Protein AF-A0A838IIE7-F1 (afdb_monomer)

Mean predicted aligned error: 8.48 Å

Nearest PDB structures (foldseek):
  3og6-assembly1_B  TM=2.869E-01  e=3.833E-01  Homo sapiens
  8v2a-assembly1_B  TM=3.183E-01  e=8.881E-01  Homo sapiens
  6wdq-assembly1_C  TM=3.489E-01  e=1.386E+00  Homo sapiens
  5t5w-assembly1_B  TM=3.169E-01  e=1.386E+00  Homo sapiens
  8xci-assembly1_J  TM=1.957E-01  e=2.582E-01  Escherichia phage Lambda

Secondary structure (DSSP, 8-state):
------SPPPEEE--EEEE-BSS-SS-EEEEEES-EEEPPPPEEE----EESEEPPPPPPEEE-PPP---EEEEEEESSSSS--EEEPTT--SSEEEETTS-TT---EEEEEEEE-TTS--EEPBPEEEBPPPPPP--TT--GGG-S-EES-------SHHHHHHHSPPPSSSSPPPEEEEEEEEEEEEEEEEE-SSTTTEEEEE-SS-EEEEE-SSPPSTT----TT-EEEEEEEEEEEETTEEEEEEEEEEEEEESS--EE-EE-TTS---HHHHBT-EEEEEEEEPS--EE-STT-EEEEEEES-TTS-EEEEEEE--SS--TT-EEEEEEEBEESS-TT-SSSSSPPEEEE-TTS--------

Radius of gyration: 34.59 Å; Cα contacts (8 Å, |Δi|>4): 961; chains: 1; bounding box: 80×41×117 Å

pLDDT: mean 90.11, std 11.24, range [30.31, 98.81]

Foldseek 3Di:
DDDDPPFAFKEKDFAAKDWAAAPALQWIKIAGPDIDIDWTDKDWDWDWDDDPDIDDIDDIDIDTGDKADKWKWKWKAPALDPDRTDTDPPRTDRIDIGRVFDSQFGKMKMKMWIDIPRYDIDIHHIDIYTHNNWFDQPPVDLAQLAFAADADAFPFDQVVVVLVVQDDQDPDQKDPKDFRVVWDKGFFWFWRHAFPDWQQWTWTDHNPFIAIRREPDGDPPPDTDGGGWTKIWTQTIWIAHLQGIYRHDTHPIDTPDHRHHHYEAEAFLHDDDCVPAARGWYKYKFFWAQDWDDQDDQKTWTWGWGDRSVRIDTAIEMDNDPPDHHGDIDMATGGWAWRSHPSDPPDDDTGTYRYCNRGDGDPPPPD

Structure (mmCIF, N/CA/C/O backbone):
data_AF-A0A838IIE7-F1
#
_entry.id   AF-A0A838IIE7-F1
#
loop_
_atom_site.group_PDB
_atom_site.id
_atom_site.type_symbol
_atom_site.label_atom_id
_atom_site.label_alt_id
_atom_site.label_comp_id
_atom_site.label_asym_id
_atom_site.label_entity_id
_atom_site.label_seq_id
_atom_site.pdbx_PDB_ins_code
_atom_site.Cartn_x
_atom_site.Cartn_y
_atom_site.Cartn_z
_atom_site.occupancy
_atom_site.B_iso_or_equiv
_atom_site.auth_seq_id
_atom_site.auth_comp_id
_atom_site.auth_asym_id
_atom_site.auth_atom_id
_atom_site.pdbx_PDB_model_num
ATOM 1 N N . GLN A 1 1 ? 29.412 3.136 -64.188 1.00 74.75 1 GLN A N 1
ATOM 2 C CA . GLN A 1 1 ? 29.652 3.251 -62.733 1.00 74.75 1 GLN A CA 1
ATOM 3 C C . GLN A 1 1 ? 29.836 1.843 -62.184 1.00 74.75 1 GLN A C 1
ATOM 5 O O . GLN A 1 1 ? 29.015 0.996 -62.506 1.00 74.75 1 GLN A O 1
ATOM 10 N N . TYR A 1 2 ? 30.919 1.573 -61.451 1.00 82.81 2 TYR A N 1
ATOM 11 C CA . TYR A 1 2 ? 31.138 0.290 -60.769 1.00 82.81 2 TYR A CA 1
ATOM 12 C C . TYR A 1 2 ? 30.828 0.478 -59.282 1.00 82.81 2 TYR A C 1
ATOM 14 O O . TYR A 1 2 ? 31.293 1.453 -58.693 1.00 82.81 2 TYR A O 1
ATOM 22 N N . LEU A 1 3 ? 30.018 -0.409 -58.702 1.00 87.88 3 LEU A N 1
ATOM 23 C CA . LEU A 1 3 ? 29.688 -0.398 -57.279 1.00 87.88 3 LEU A CA 1
ATOM 24 C C . LEU A 1 3 ? 30.420 -1.552 -56.601 1.00 87.88 3 LEU A C 1
ATOM 26 O O . LEU A 1 3 ? 30.054 -2.711 -56.791 1.00 87.88 3 LEU A O 1
ATOM 30 N N . ASP A 1 4 ? 31.440 -1.229 -55.811 1.00 88.94 4 ASP A N 1
ATOM 31 C CA . ASP A 1 4 ? 32.167 -2.237 -55.051 1.00 88.94 4 ASP A CA 1
ATOM 32 C C . ASP A 1 4 ? 31.462 -2.542 -53.721 1.00 88.94 4 ASP A C 1
ATOM 34 O O . ASP A 1 4 ? 31.287 -1.672 -52.864 1.00 88.94 4 ASP A O 1
ATOM 38 N N . LEU A 1 5 ? 31.049 -3.798 -53.551 1.00 89.31 5 LEU A N 1
ATOM 39 C CA . LEU A 1 5 ? 30.423 -4.311 -52.334 1.00 89.31 5 LEU A CA 1
ATOM 40 C C . LEU A 1 5 ? 31.361 -5.210 -51.510 1.00 89.31 5 LEU A C 1
ATOM 42 O O . LEU A 1 5 ? 30.923 -5.841 -50.545 1.00 89.31 5 LEU A O 1
ATOM 46 N N . THR A 1 6 ? 32.636 -5.271 -51.876 1.00 91.88 6 THR A N 1
ATOM 47 C CA . THR A 1 6 ? 33.656 -6.048 -51.173 1.00 91.88 6 THR A CA 1
ATOM 48 C C . THR A 1 6 ? 34.373 -5.318 -50.027 1.00 91.88 6 THR A C 1
ATOM 50 O O . THR A 1 6 ? 34.919 -6.034 -49.184 1.00 91.88 6 THR A O 1
ATOM 53 N N . PRO A 1 7 ? 34.342 -3.967 -49.876 1.00 94.31 7 PRO A N 1
ATOM 54 C CA . PRO A 1 7 ? 34.955 -3.330 -48.715 1.00 94.31 7 PRO A CA 1
ATOM 55 C C . PRO A 1 7 ? 34.398 -3.860 -47.390 1.00 94.31 7 PRO A C 1
ATOM 57 O O . PRO A 1 7 ? 33.194 -4.167 -47.310 1.00 94.31 7 PRO A O 1
ATOM 60 N N . PRO A 1 8 ? 35.236 -3.915 -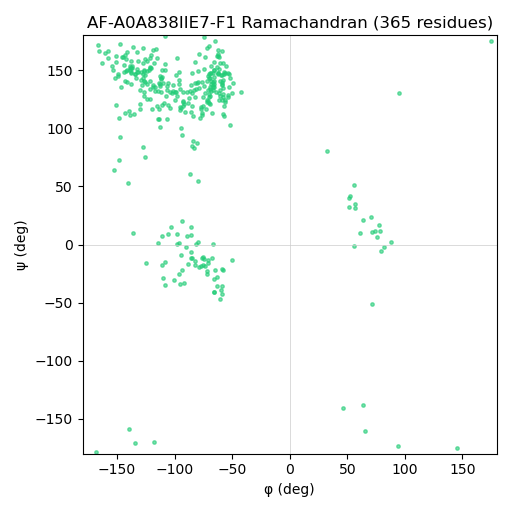46.337 1.00 95.81 8 PRO A N 1
ATOM 61 C CA . PRO A 1 8 ? 34.812 -4.363 -45.021 1.00 95.81 8 PRO A CA 1
ATOM 62 C C . PRO A 1 8 ? 33.570 -3.618 -44.527 1.00 95.81 8 PRO A C 1
ATOM 64 O O . PRO A 1 8 ? 33.389 -2.420 -44.765 1.00 95.81 8 PRO A O 1
ATOM 67 N N . ARG A 1 9 ? 32.696 -4.351 -43.837 1.00 96.06 9 ARG A N 1
ATOM 68 C CA . ARG A 1 9 ? 31.563 -3.774 -43.109 1.00 96.06 9 ARG A CA 1
ATOM 69 C C . ARG A 1 9 ? 32.054 -2.904 -41.951 1.00 96.06 9 ARG A C 1
ATOM 71 O O . ARG A 1 9 ? 33.170 -3.079 -41.466 1.00 96.06 9 ARG A O 1
ATOM 78 N N . GLY A 1 10 ? 31.208 -1.970 -41.524 1.00 97.25 10 GLY A N 1
ATOM 79 C CA . GLY A 1 10 ? 31.428 -1.246 -40.276 1.00 97.25 10 GLY A CA 1
ATOM 80 C C . GLY A 1 10 ? 31.218 -2.151 -39.063 1.00 97.25 10 GLY A C 1
ATOM 81 O O . GLY A 1 10 ? 30.704 -3.266 -39.181 1.00 97.25 10 GLY A O 1
ATOM 82 N N . SER A 1 11 ? 31.581 -1.652 -37.887 1.00 97.81 11 SER A N 1
ATOM 83 C CA . SER A 1 11 ? 31.428 -2.362 -36.616 1.00 97.81 11 SER A CA 1
ATOM 84 C C . SER A 1 11 ? 30.560 -1.572 -35.636 1.00 97.81 11 SER A C 1
ATOM 86 O O . SER A 1 11 ? 30.503 -0.343 -35.686 1.00 97.81 11 SER A O 1
ATOM 88 N N . ILE A 1 12 ? 29.875 -2.289 -34.741 1.00 98.50 12 ILE A N 1
ATOM 89 C CA . ILE A 1 12 ? 29.124 -1.718 -33.615 1.00 98.50 12 ILE A CA 1
ATOM 90 C C . ILE A 1 12 ? 29.753 -2.228 -32.317 1.00 98.50 12 ILE A C 1
ATOM 92 O O . ILE A 1 12 ? 29.961 -3.431 -32.160 1.00 98.50 12 ILE A O 1
ATOM 96 N N . SER A 1 13 ? 30.006 -1.323 -31.373 1.00 98.12 13 SER A N 1
ATOM 97 C CA . SER A 1 13 ? 30.224 -1.664 -29.968 1.00 98.12 13 SER A CA 1
ATOM 98 C C . SER A 1 13 ? 28.891 -1.575 -29.234 1.00 98.12 13 SER A C 1
ATOM 100 O O . SER A 1 13 ? 28.255 -0.520 -29.216 1.00 98.12 13 SER A O 1
ATOM 102 N N . ALA A 1 14 ? 28.443 -2.694 -28.667 1.00 94.75 14 ALA A N 1
ATOM 103 C CA . ALA A 1 14 ? 27.075 -2.845 -28.179 1.00 94.75 14 ALA A CA 1
ATOM 104 C C . ALA A 1 14 ? 26.773 -2.086 -26.874 1.00 94.75 14 ALA A C 1
ATOM 106 O O . ALA A 1 14 ? 25.605 -1.875 -26.554 1.00 94.75 14 ALA A O 1
ATOM 107 N N . GLY A 1 15 ? 27.803 -1.694 -26.121 1.00 97.06 15 GLY A N 1
ATOM 108 C CA . GLY A 1 15 ? 27.639 -1.082 -24.805 1.00 97.06 15 GLY A CA 1
ATOM 109 C C . GLY A 1 15 ? 27.026 -2.022 -23.756 1.00 97.06 15 GLY A C 1
ATOM 110 O O . GLY A 1 15 ? 27.014 -3.251 -23.908 1.00 97.06 15 GLY A O 1
ATOM 111 N N . SER A 1 16 ? 26.494 -1.424 -22.691 1.00 98.38 16 SER A N 1
ATOM 112 C CA . SER A 1 16 ? 25.886 -2.131 -21.559 1.00 98.38 16 SER A CA 1
ATOM 113 C C . SER A 1 16 ? 24.474 -1.616 -21.300 1.00 98.38 16 SER A C 1
ATOM 115 O O . SER A 1 16 ? 24.248 -0.404 -21.227 1.00 98.38 16 SER A O 1
ATOM 117 N N . ALA A 1 17 ? 23.526 -2.544 -21.164 1.00 98.62 17 ALA A N 1
ATOM 118 C CA . ALA A 1 17 ? 22.199 -2.229 -20.659 1.00 98.62 17 ALA A CA 1
ATOM 119 C C . ALA A 1 17 ? 22.272 -1.878 -19.170 1.00 98.62 17 ALA A C 1
ATOM 121 O O . ALA A 1 17 ? 23.077 -2.447 -18.437 1.00 98.62 17 ALA A O 1
ATOM 122 N N . VAL A 1 18 ? 21.401 -0.978 -18.729 1.00 98.56 18 VAL A N 1
ATOM 123 C CA . VAL A 1 18 ? 21.177 -0.647 -17.323 1.00 98.56 18 VAL A CA 1
ATOM 124 C C . VAL A 1 18 ? 19.681 -0.710 -17.060 1.00 98.56 18 VAL A C 1
ATOM 126 O O . VAL A 1 18 ? 18.898 -0.165 -17.839 1.00 98.56 18 VAL A O 1
ATOM 129 N N . ALA A 1 19 ? 19.292 -1.375 -15.975 1.00 98.50 19 ALA A N 1
ATOM 130 C CA . ALA A 1 19 ? 17.906 -1.493 -15.546 1.00 98.50 19 ALA A CA 1
ATOM 131 C C . ALA A 1 19 ? 17.747 -1.092 -14.070 1.00 98.50 19 ALA A C 1
ATOM 133 O O . ALA A 1 19 ? 18.557 -1.472 -13.215 1.00 98.50 19 ALA A O 1
ATOM 134 N N . THR A 1 20 ? 16.686 -0.340 -13.764 1.00 97.44 20 THR A N 1
ATOM 135 C CA . THR A 1 20 ? 16.349 0.073 -12.391 1.00 97.44 20 THR A CA 1
ATOM 136 C C . THR A 1 20 ? 15.962 -1.111 -11.507 1.00 97.44 20 THR A C 1
ATOM 138 O O . THR A 1 20 ? 15.410 -2.113 -11.976 1.00 97.44 20 THR A O 1
ATOM 141 N N . LYS A 1 21 ? 16.229 -0.995 -10.203 1.00 95.31 21 LYS A N 1
ATOM 142 C CA . LYS A 1 21 ? 16.119 -2.096 -9.235 1.00 95.31 21 LYS A CA 1
ATOM 143 C C . LYS A 1 21 ? 15.244 -1.673 -8.060 1.00 95.31 21 LYS A C 1
ATOM 145 O O . LYS A 1 21 ? 15.749 -1.238 -7.037 1.00 95.31 21 LYS A O 1
ATOM 150 N N . GLY A 1 22 ? 13.929 -1.800 -8.219 1.00 86.12 22 GLY A N 1
ATOM 151 C CA . GLY A 1 22 ? 12.988 -1.434 -7.162 1.00 86.12 22 GLY A CA 1
ATOM 152 C C . GLY A 1 22 ? 12.741 0.070 -7.024 1.00 86.12 22 GLY A C 1
ATOM 153 O O . GLY A 1 22 ? 12.198 0.485 -6.006 1.00 86.12 22 GLY A O 1
ATOM 154 N N . ASP A 1 23 ? 13.087 0.871 -8.036 1.00 85.50 23 ASP A N 1
ATOM 155 C CA . ASP A 1 23 ? 12.897 2.333 -8.016 1.00 85.50 23 ASP A CA 1
ATOM 156 C C . ASP A 1 23 ? 11.447 2.751 -8.311 1.00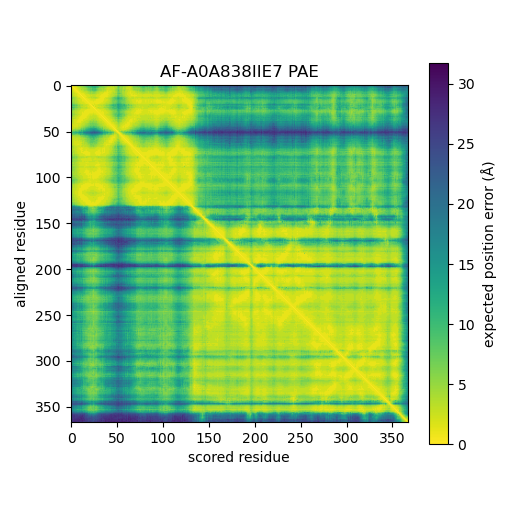 85.50 23 ASP A C 1
ATOM 158 O O . ASP A 1 23 ? 11.035 3.875 -8.032 1.00 85.50 23 ASP A O 1
ATOM 162 N N . SER A 1 24 ? 10.658 1.862 -8.919 1.00 84.62 24 SER A N 1
ATOM 163 C CA . SER A 1 24 ? 9.268 2.126 -9.275 1.00 84.62 24 SER A CA 1
ATOM 164 C C . SER A 1 24 ? 8.427 0.865 -9.173 1.00 84.62 24 SER A C 1
ATOM 166 O O . SER A 1 24 ? 8.785 -0.193 -9.694 1.00 84.62 24 SER A O 1
ATOM 168 N N . SER A 1 25 ? 7.248 0.993 -8.573 1.00 84.25 25 SER A N 1
ATOM 169 C CA . SER A 1 25 ? 6.234 -0.056 -8.588 1.00 84.25 25 SER A CA 1
ATOM 170 C C . SER A 1 25 ? 5.503 -0.147 -9.929 1.00 84.25 25 SER A C 1
ATOM 172 O O . SER A 1 25 ? 4.798 -1.126 -10.148 1.00 84.25 25 SER A O 1
ATOM 174 N N . ALA A 1 26 ? 5.657 0.818 -10.845 1.00 85.88 26 ALA A N 1
ATOM 175 C CA . ALA A 1 26 ? 4.934 0.874 -12.119 1.00 85.88 26 ALA A CA 1
ATOM 176 C C . ALA A 1 26 ? 5.714 0.262 -13.291 1.00 85.88 26 ALA A C 1
ATOM 178 O O . ALA A 1 26 ? 5.109 -0.335 -14.180 1.00 85.88 26 ALA A O 1
ATOM 179 N N . GLN A 1 27 ? 7.042 0.389 -13.298 1.00 93.81 27 GLN A N 1
ATOM 180 C CA . GLN A 1 27 ? 7.870 0.035 -14.452 1.00 93.81 27 GLN A CA 1
ATOM 181 C C . GLN A 1 27 ? 9.325 -0.246 -14.070 1.00 93.81 27 GLN A C 1
ATOM 183 O O . GLN A 1 27 ? 9.773 0.112 -12.984 1.00 93.81 27 GLN A O 1
ATOM 188 N N . VAL A 1 28 ? 10.074 -0.834 -15.001 1.00 97.62 28 VAL A N 1
ATOM 189 C CA . VAL A 1 28 ? 11.542 -0.843 -14.972 1.00 97.62 28 VAL A CA 1
ATOM 190 C C . VAL A 1 28 ? 12.048 0.136 -16.027 1.00 97.62 28 VAL A C 1
ATOM 192 O O . VAL A 1 28 ? 11.747 -0.036 -17.208 1.00 97.62 28 VAL A O 1
ATOM 195 N N . ALA A 1 29 ? 12.796 1.161 -15.620 1.00 98.19 29 ALA A N 1
ATOM 196 C CA . ALA A 1 29 ? 13.442 2.067 -16.563 1.00 98.19 29 ALA A CA 1
ATOM 197 C C . ALA A 1 29 ? 14.745 1.440 -17.075 1.00 98.19 29 ALA A C 1
ATOM 199 O O . ALA A 1 29 ? 15.541 0.898 -16.304 1.00 98.19 29 ALA A O 1
ATOM 200 N N . LEU A 1 30 ? 14.930 1.501 -18.390 1.00 98.69 30 LEU A N 1
ATOM 201 C CA . LEU A 1 30 ? 16.027 0.903 -19.138 1.00 98.69 30 LEU A CA 1
ATOM 202 C C . LEU A 1 30 ? 16.818 1.996 -19.852 1.00 98.69 30 LEU A C 1
ATOM 204 O O . LEU A 1 30 ? 16.233 2.886 -20.476 1.00 98.69 30 LEU A O 1
ATOM 208 N N . SER A 1 31 ? 18.143 1.897 -19.817 1.00 98.56 31 SER A N 1
ATOM 209 C CA . SER A 1 31 ? 19.040 2.753 -20.594 1.00 98.56 31 SER A CA 1
ATOM 210 C C . SER A 1 31 ? 20.207 1.963 -21.182 1.00 98.56 31 SER A C 1
ATOM 212 O O . SER A 1 31 ? 20.605 0.922 -20.659 1.00 98.56 31 SER A O 1
ATOM 214 N N . LEU A 1 32 ? 20.736 2.437 -22.311 1.00 98.44 32 LEU A N 1
ATOM 215 C CA . LEU A 1 32 ? 21.881 1.839 -22.993 1.00 98.44 32 LEU A CA 1
ATOM 216 C C . LEU A 1 32 ? 23.067 2.806 -22.978 1.00 98.44 32 LEU A C 1
ATOM 218 O O . LEU A 1 32 ? 22.993 3.890 -23.555 1.00 98.44 32 LEU A O 1
ATOM 222 N N . ASN A 1 33 ? 24.173 2.388 -22.362 1.00 98.00 33 ASN A N 1
ATOM 223 C CA . ASN A 1 33 ? 25.379 3.202 -22.211 1.00 98.00 33 ASN A CA 1
ATOM 224 C C . ASN A 1 33 ? 26.535 2.655 -23.052 1.00 98.00 33 ASN A C 1
ATOM 226 O O . ASN A 1 33 ? 26.706 1.444 -23.175 1.00 98.00 33 ASN A O 1
ATOM 230 N N . GLY A 1 34 ? 27.364 3.546 -23.602 1.00 97.12 34 GLY A N 1
ATOM 231 C CA . GLY A 1 34 ? 28.599 3.169 -24.305 1.00 97.12 34 GLY A CA 1
ATOM 232 C C . GLY A 1 34 ? 28.406 2.563 -25.701 1.00 97.12 34 GLY A C 1
ATOM 233 O O . GLY A 1 34 ? 29.360 2.025 -26.263 1.00 97.12 34 GLY A O 1
ATOM 234 N N . VAL A 1 35 ? 27.200 2.644 -26.273 1.00 98.00 35 VAL A N 1
ATOM 235 C CA . VAL A 1 35 ? 26.962 2.219 -27.657 1.00 98.00 35 VAL A CA 1
ATOM 236 C C . VAL A 1 35 ? 27.700 3.145 -28.626 1.00 98.00 35 VAL A C 1
ATOM 238 O O . VAL A 1 35 ? 27.657 4.368 -28.503 1.00 98.00 35 VAL A O 1
ATOM 241 N N . SER A 1 36 ? 28.403 2.566 -29.593 1.00 97.44 36 SER A N 1
ATOM 242 C CA . SER A 1 36 ? 29.086 3.320 -30.648 1.00 97.44 36 SER A CA 1
ATOM 243 C C . SER A 1 36 ? 29.186 2.496 -31.924 1.00 97.44 36 SER A C 1
ATOM 245 O O . SER A 1 36 ? 29.027 1.276 -31.902 1.00 97.44 36 SER A O 1
ATOM 247 N N . ALA A 1 37 ? 29.442 3.155 -33.050 1.00 97.44 37 ALA A N 1
ATOM 248 C CA . ALA A 1 37 ? 29.645 2.481 -34.321 1.00 97.44 37 ALA A CA 1
ATOM 249 C C . ALA A 1 37 ? 30.728 3.175 -35.141 1.00 97.44 37 ALA A C 1
ATOM 251 O O . ALA A 1 37 ? 30.922 4.387 -35.036 1.00 97.44 37 ALA A O 1
ATOM 252 N N . GLN A 1 38 ? 31.438 2.387 -35.941 1.00 97.56 38 GLN A N 1
ATOM 253 C CA . GLN A 1 38 ? 32.529 2.848 -36.788 1.00 97.56 38 GLN A CA 1
ATOM 254 C C . GLN A 1 38 ? 32.289 2.404 -38.235 1.00 97.56 38 GLN A C 1
ATOM 256 O O . GLN A 1 38 ? 31.811 1.286 -38.462 1.00 97.56 38 GLN A O 1
ATOM 261 N N . PRO A 1 39 ? 32.600 3.256 -39.230 1.00 97.00 39 PRO A N 1
ATOM 262 C CA . PRO A 1 39 ? 32.539 2.865 -40.632 1.00 97.00 39 PRO A CA 1
ATOM 263 C C . PRO A 1 39 ? 33.525 1.735 -40.941 1.00 97.00 39 PRO A C 1
ATOM 265 O O . PRO A 1 39 ? 34.449 1.463 -40.174 1.00 97.00 39 PRO A O 1
ATOM 268 N N . GLY A 1 40 ? 33.327 1.081 -42.087 1.00 96.62 40 GLY A N 1
ATOM 269 C CA . GLY A 1 40 ? 34.269 0.072 -42.568 1.00 96.62 40 GLY A CA 1
ATOM 270 C C . GLY A 1 40 ? 35.658 0.659 -42.828 1.00 96.62 40 GLY A C 1
ATOM 271 O O . GLY A 1 40 ? 35.811 1.873 -43.002 1.00 96.62 40 GLY A O 1
ATOM 272 N N . ALA A 1 41 ? 36.667 -0.211 -42.886 1.00 96.19 41 ALA A N 1
ATOM 273 C CA . ALA A 1 41 ? 38.020 0.191 -43.260 1.00 96.19 41 ALA A CA 1
ATOM 274 C C . ALA A 1 41 ? 38.046 0.809 -44.671 1.00 96.19 41 ALA A C 1
ATOM 276 O O . ALA A 1 41 ? 37.275 0.413 -45.551 1.00 96.19 41 ALA A O 1
ATOM 277 N N . GLU A 1 42 ? 38.929 1.788 -44.876 1.00 96.00 42 GLU A N 1
ATOM 278 C CA . GLU A 1 42 ? 39.157 2.373 -46.198 1.00 96.00 42 GLU A CA 1
ATOM 279 C C . GLU A 1 42 ? 39.839 1.370 -47.129 1.00 96.00 42 GLU A C 1
ATOM 281 O O . GLU A 1 42 ? 40.695 0.589 -46.713 1.00 96.00 42 GLU A O 1
ATOM 286 N N . VAL A 1 43 ? 39.450 1.414 -48.400 1.00 96.31 43 VAL A N 1
ATOM 287 C CA . VAL A 1 43 ? 40.051 0.649 -49.490 1.00 96.31 43 VAL A CA 1
ATOM 288 C C . VAL A 1 43 ? 40.495 1.626 -50.571 1.00 96.31 43 VAL A C 1
ATOM 290 O O . VAL A 1 43 ? 39.783 2.586 -50.886 1.00 96.31 43 VAL A O 1
ATOM 293 N N . ASP A 1 44 ? 41.677 1.373 -51.123 1.00 96.38 44 ASP A N 1
ATOM 294 C CA . ASP A 1 44 ? 42.240 2.115 -52.244 1.00 96.38 44 ASP A CA 1
ATOM 295 C C . ASP A 1 44 ? 41.689 1.573 -53.572 1.00 96.38 44 ASP A C 1
ATOM 297 O O . ASP A 1 44 ? 41.687 0.369 -53.830 1.00 96.38 44 ASP A O 1
ATOM 301 N N . TYR A 1 45 ? 41.266 2.477 -54.448 1.00 94.38 45 TYR A N 1
ATOM 302 C CA . TYR A 1 45 ? 40.763 2.176 -55.780 1.00 94.38 45 TYR A CA 1
ATOM 303 C C . TYR A 1 45 ? 41.642 2.826 -56.835 1.00 94.38 45 TYR A C 1
ATOM 305 O O . TYR A 1 45 ? 41.981 4.010 -56.756 1.00 94.38 45 TYR A O 1
ATOM 313 N N . GLN A 1 46 ? 41.945 2.054 -57.872 1.00 94.75 46 GLN A N 1
ATOM 314 C CA . GLN A 1 46 ? 42.575 2.534 -59.092 1.00 94.75 46 GLN A CA 1
ATOM 315 C C . GLN A 1 46 ? 41.903 1.888 -60.293 1.00 94.75 46 GLN A C 1
ATOM 317 O O . GLN A 1 46 ? 41.473 0.735 -60.247 1.00 94.75 46 GLN A O 1
ATOM 322 N N . VAL A 1 47 ? 41.846 2.629 -61.392 1.00 91.19 47 VAL A N 1
ATOM 323 C CA . VAL A 1 47 ? 41.335 2.134 -62.667 1.00 91.19 47 VAL A CA 1
ATOM 324 C C . VAL A 1 47 ? 42.420 2.232 -63.729 1.00 91.19 47 VAL A C 1
ATOM 326 O O . VAL A 1 47 ? 43.306 3.082 -63.667 1.00 91.19 47 VAL A O 1
ATOM 329 N N . ARG A 1 48 ? 42.360 1.348 -64.721 1.00 92.06 48 ARG A N 1
ATOM 330 C CA . ARG A 1 48 ? 43.179 1.425 -65.935 1.00 92.06 48 ARG A CA 1
ATOM 331 C C . ARG A 1 48 ? 42.377 0.947 -67.131 1.00 92.06 48 ARG A C 1
ATOM 333 O O . ARG A 1 48 ? 41.480 0.116 -66.985 1.00 92.06 48 ARG A O 1
ATOM 340 N N . VAL A 1 49 ? 42.743 1.424 -68.311 1.00 89.81 49 VAL A N 1
ATOM 341 C CA . VAL A 1 49 ? 42.168 0.972 -69.577 1.00 89.81 49 VAL A CA 1
ATOM 342 C C . VAL A 1 49 ? 42.864 -0.323 -70.009 1.00 89.81 49 VAL A C 1
ATOM 344 O O . VAL A 1 49 ? 44.084 -0.467 -69.882 1.00 89.81 49 VAL A O 1
ATOM 347 N N . ARG A 1 50 ? 42.090 -1.289 -70.518 1.00 84.50 50 ARG A N 1
ATOM 348 C CA . ARG A 1 50 ? 42.606 -2.517 -71.143 1.00 84.50 50 ARG A CA 1
ATOM 349 C C . ARG A 1 50 ? 42.244 -2.532 -72.630 1.00 84.50 50 ARG A C 1
ATOM 351 O O . ARG A 1 50 ? 41.088 -2.773 -72.957 1.00 84.50 50 ARG A O 1
ATOM 358 N N . SER A 1 51 ? 43.228 -2.334 -73.513 1.00 81.06 51 SER A N 1
ATOM 359 C CA . SER A 1 51 ? 43.080 -2.527 -74.967 1.00 81.06 51 SER A CA 1
ATOM 360 C C . SER A 1 51 ? 44.399 -3.007 -75.593 1.00 81.06 51 SER A C 1
ATOM 362 O O . SER A 1 51 ? 45.260 -2.198 -75.929 1.00 81.06 51 SER A O 1
ATOM 364 N N . GLY A 1 52 ? 44.595 -4.325 -75.715 1.00 77.06 52 GLY A N 1
ATOM 365 C CA . GLY A 1 52 ? 45.817 -4.943 -76.269 1.00 77.06 52 GLY A CA 1
ATOM 366 C C . GLY A 1 52 ? 47.058 -4.834 -75.364 1.00 77.06 52 GLY A C 1
ATOM 367 O O . GLY A 1 52 ? 47.653 -5.849 -75.022 1.00 77.06 52 GLY A O 1
ATOM 368 N N . ALA A 1 53 ? 47.385 -3.625 -74.899 1.00 75.25 53 ALA A N 1
ATOM 369 C CA . ALA A 1 53 ? 48.328 -3.320 -73.824 1.00 75.25 53 ALA A CA 1
ATOM 370 C C . ALA A 1 53 ? 47.593 -2.673 -72.627 1.00 75.25 53 ALA A C 1
ATOM 372 O O . ALA A 1 53 ? 46.463 -2.189 -72.748 1.00 75.25 53 ALA A O 1
ATOM 373 N N . HIS A 1 54 ? 48.198 -2.703 -71.436 1.00 84.50 54 HIS A N 1
ATOM 374 C CA . HIS A 1 54 ? 47.652 -2.052 -70.238 1.00 84.50 54 HIS A CA 1
ATOM 375 C C . HIS A 1 54 ? 48.093 -0.583 -70.170 1.00 84.50 54 HIS A C 1
ATOM 377 O O . HIS A 1 54 ? 49.281 -0.307 -70.312 1.00 84.50 54 HIS A O 1
ATOM 383 N N . SER A 1 55 ? 47.162 0.348 -69.916 1.00 90.00 55 SER A N 1
ATOM 384 C CA . SER A 1 55 ? 47.513 1.749 -69.631 1.00 90.00 55 SER A CA 1
ATOM 385 C C . SER A 1 55 ? 48.155 1.905 -68.246 1.00 90.00 55 SER A C 1
ATOM 387 O O . SER A 1 55 ? 48.073 1.003 -67.403 1.00 90.00 55 SER A O 1
ATOM 389 N N . GLN A 1 56 ? 48.716 3.089 -67.975 1.00 91.94 56 GLN A N 1
ATOM 390 C CA . GLN A 1 56 ? 49.056 3.511 -66.613 1.00 91.94 56 GLN A CA 1
ATOM 391 C C . GLN A 1 56 ? 47.802 3.484 -65.716 1.00 91.94 56 GLN A C 1
ATOM 393 O O . GLN A 1 56 ? 46.679 3.686 -66.194 1.00 91.94 56 GLN A O 1
ATOM 398 N N . LEU A 1 57 ? 48.001 3.193 -64.427 1.00 94.25 57 LEU A N 1
ATOM 399 C CA . LEU A 1 57 ? 46.961 3.292 -63.403 1.00 94.25 57 LEU A CA 1
ATOM 400 C C . LEU A 1 57 ? 46.555 4.754 -63.188 1.00 94.25 57 LEU A C 1
ATOM 402 O O . LEU A 1 57 ? 47.387 5.657 -63.270 1.00 94.25 57 LEU A O 1
ATOM 406 N N . SER A 1 58 ? 45.287 4.979 -62.858 1.00 95.00 58 SER A N 1
ATOM 407 C CA . SER A 1 58 ? 44.829 6.266 -62.339 1.00 95.00 58 SER A CA 1
ATOM 408 C C . SER A 1 58 ? 45.511 6.613 -61.009 1.00 95.00 58 SER A C 1
ATOM 410 O O . SER A 1 58 ? 46.084 5.751 -60.331 1.00 95.00 58 SER A O 1
ATOM 412 N N . ALA A 1 59 ? 45.366 7.868 -60.575 1.00 96.06 59 ALA A N 1
ATOM 413 C CA . ALA A 1 59 ? 45.598 8.220 -59.177 1.00 96.06 59 ALA A CA 1
ATOM 414 C C . ALA A 1 59 ? 44.751 7.325 -58.249 1.00 96.06 59 ALA A C 1
ATOM 416 O O . ALA A 1 59 ? 43.652 6.897 -58.623 1.00 96.06 59 ALA A O 1
ATOM 417 N N . VAL A 1 60 ? 45.284 7.031 -57.062 1.00 96.12 60 VAL A N 1
ATOM 418 C CA . VAL A 1 60 ? 44.566 6.301 -56.010 1.00 96.12 60 VAL A CA 1
ATOM 419 C C . VAL A 1 60 ? 43.449 7.184 -55.461 1.00 96.12 60 VAL A C 1
ATOM 421 O O . VAL A 1 60 ? 43.668 8.360 -55.175 1.00 96.12 60 VAL A O 1
ATOM 424 N N . THR A 1 61 ? 42.264 6.610 -55.275 1.00 95.00 61 THR A N 1
ATOM 425 C CA . THR A 1 61 ? 41.187 7.218 -54.486 1.00 95.00 61 THR A CA 1
ATOM 426 C C . THR A 1 61 ? 40.751 6.269 -53.377 1.00 95.00 61 THR A C 1
ATOM 428 O O . THR A 1 61 ? 40.832 5.056 -53.546 1.00 95.00 61 THR A O 1
ATOM 431 N N . ARG A 1 62 ? 40.295 6.804 -52.243 1.00 95.31 62 ARG A N 1
ATOM 432 C CA . ARG A 1 62 ? 39.864 6.005 -51.091 1.00 95.31 62 ARG A CA 1
ATOM 433 C C . ARG A 1 62 ? 38.358 5.993 -50.969 1.00 95.31 62 ARG A C 1
ATOM 435 O O . ARG A 1 62 ? 37.703 7.020 -51.122 1.00 95.31 62 ARG A O 1
ATOM 442 N N . GLY A 1 63 ? 37.819 4.829 -50.640 1.00 93.12 63 GLY A N 1
ATOM 443 C CA . GLY A 1 63 ? 36.409 4.661 -50.324 1.00 93.12 63 GLY A CA 1
ATOM 444 C C . GLY A 1 63 ? 36.219 3.720 -49.146 1.00 93.12 63 GLY A C 1
ATOM 445 O O . GLY A 1 63 ? 37.032 2.834 -48.902 1.00 93.12 63 GLY A O 1
ATOM 446 N N . ARG A 1 64 ? 35.117 3.896 -48.423 1.00 94.56 64 ARG A N 1
ATOM 447 C CA . ARG A 1 64 ? 34.691 3.006 -47.340 1.00 94.56 64 ARG A CA 1
ATOM 448 C C . ARG A 1 64 ? 33.180 2.896 -47.312 1.00 94.56 64 ARG A C 1
ATOM 450 O O . ARG A 1 64 ? 32.471 3.768 -47.815 1.00 94.56 64 ARG A O 1
ATOM 457 N N . ARG A 1 65 ? 32.680 1.854 -46.658 1.00 93.75 65 ARG A N 1
ATOM 458 C CA . ARG A 1 65 ? 31.250 1.731 -46.382 1.00 93.75 65 ARG A CA 1
ATOM 459 C C . ARG A 1 65 ? 30.863 2.630 -45.218 1.00 93.75 65 ARG A C 1
ATOM 461 O O . ARG A 1 65 ? 31.319 2.430 -44.093 1.00 93.75 65 ARG A O 1
ATOM 468 N N . ALA A 1 66 ? 30.006 3.605 -45.504 1.00 93.81 66 ALA A N 1
ATOM 469 C CA . ALA A 1 66 ? 29.296 4.338 -44.469 1.00 93.81 66 ALA A CA 1
ATOM 470 C C . ALA A 1 66 ? 28.334 3.399 -43.726 1.00 93.81 66 ALA A C 1
ATOM 472 O O . ALA A 1 66 ? 27.809 2.439 -44.301 1.00 93.81 66 ALA A O 1
ATOM 473 N N . ILE A 1 67 ? 28.099 3.700 -42.455 1.00 96.12 67 ILE A N 1
ATOM 474 C CA . ILE A 1 67 ? 27.106 3.014 -41.629 1.00 96.12 67 ILE A CA 1
ATOM 475 C C . ILE A 1 67 ? 25.802 3.807 -41.614 1.00 96.12 67 ILE A C 1
ATOM 477 O O . ILE A 1 67 ? 25.811 5.035 -41.714 1.00 96.12 67 ILE A O 1
ATOM 481 N N . GLY A 1 68 ? 24.684 3.093 -41.509 1.00 95.94 68 GLY A N 1
ATOM 482 C CA . GLY A 1 68 ? 23.382 3.717 -41.271 1.00 95.94 68 GLY A CA 1
ATOM 483 C C . GLY A 1 68 ? 23.221 4.208 -39.829 1.00 95.94 68 GLY A C 1
ATOM 484 O O . GLY A 1 68 ? 24.093 4.004 -38.984 1.00 95.94 68 GLY A O 1
ATOM 485 N N . ALA A 1 69 ? 22.069 4.813 -39.538 1.00 97.06 69 ALA A N 1
ATOM 486 C CA . ALA A 1 69 ? 21.673 5.118 -38.166 1.00 97.06 69 ALA A CA 1
ATOM 487 C C . ALA A 1 69 ? 21.511 3.831 -37.338 1.00 97.06 69 ALA A C 1
ATOM 489 O O . ALA A 1 69 ? 21.098 2.790 -37.858 1.00 97.06 69 ALA A O 1
ATOM 490 N N . LEU A 1 70 ? 21.813 3.918 -36.041 1.00 98.00 70 LEU A N 1
ATOM 491 C CA . LEU A 1 70 ? 21.585 2.822 -35.103 1.00 98.00 70 LEU A CA 1
ATOM 492 C C . LEU A 1 70 ? 20.085 2.608 -34.890 1.00 98.00 70 LEU A C 1
ATOM 494 O O . LEU A 1 70 ? 19.334 3.554 -34.668 1.00 98.00 70 LEU A O 1
ATOM 498 N N . SER A 1 71 ? 19.676 1.347 -34.936 1.00 98.31 71 SER A N 1
ATOM 499 C CA . SER A 1 71 ? 18.351 0.870 -34.548 1.00 98.31 71 SER A CA 1
ATOM 500 C C . SER A 1 71 ? 18.479 0.011 -33.296 1.00 98.31 71 SER A C 1
ATOM 502 O O . SER A 1 71 ? 19.464 -0.716 -33.147 1.00 98.31 71 SER A O 1
ATOM 504 N N . TYR A 1 72 ? 17.482 0.091 -32.418 1.00 98.56 72 TYR A N 1
ATOM 505 C CA . TYR A 1 72 ? 17.467 -0.573 -31.117 1.00 98.56 72 TYR A CA 1
ATOM 506 C C . TYR A 1 72 ? 16.253 -1.489 -31.010 1.00 98.56 72 TYR A C 1
ATOM 508 O O . TYR A 1 72 ? 15.198 -1.194 -31.569 1.00 98.56 72 TYR A O 1
ATOM 516 N N . GLN A 1 73 ? 16.389 -2.565 -30.247 1.00 98.69 73 GLN A N 1
ATOM 517 C CA . GLN A 1 73 ? 15.272 -3.405 -29.832 1.00 98.69 73 GLN A CA 1
ATOM 518 C C . GLN A 1 73 ? 15.587 -3.981 -28.455 1.00 98.69 73 GLN A C 1
ATOM 520 O O . GLN A 1 73 ? 16.456 -4.846 -28.322 1.00 98.69 73 GLN A O 1
ATOM 525 N N . TRP A 1 74 ? 14.885 -3.516 -27.424 1.00 98.75 74 TRP A N 1
ATOM 526 C CA . TRP A 1 74 ? 14.999 -4.128 -26.103 1.00 98.75 74 TRP A CA 1
ATOM 527 C C . TRP A 1 74 ? 14.394 -5.528 -26.099 1.00 98.75 74 TRP A C 1
ATOM 529 O O . TRP A 1 74 ? 13.339 -5.778 -26.689 1.00 98.75 74 TRP A O 1
ATOM 539 N N . GLU A 1 75 ? 15.061 -6.432 -25.395 1.00 98.81 75 GLU A N 1
ATOM 540 C CA . GLU A 1 75 ? 14.612 -7.790 -25.135 1.00 98.81 75 GLU A CA 1
ATOM 541 C C . GLU A 1 75 ? 14.625 -8.050 -23.622 1.00 98.81 75 GLU A C 1
ATOM 543 O O . GLU A 1 75 ? 15.509 -7.567 -22.908 1.00 98.81 75 GLU A O 1
ATOM 548 N N . ARG A 1 76 ? 13.670 -8.851 -23.140 1.00 98.75 76 ARG A N 1
ATOM 549 C CA . ARG A 1 76 ? 13.544 -9.257 -21.733 1.00 98.75 76 ARG A CA 1
ATOM 550 C C . ARG A 1 76 ? 13.590 -10.775 -21.599 1.00 98.75 76 ARG A C 1
ATOM 552 O O . ARG A 1 76 ? 13.002 -11.475 -22.424 1.00 98.75 76 ARG A O 1
ATOM 559 N N . SER A 1 77 ? 14.254 -11.286 -20.564 1.00 98.62 77 SER A N 1
ATOM 560 C CA . SER A 1 77 ? 14.222 -12.712 -20.218 1.00 98.62 77 SER A CA 1
ATOM 561 C C . SER A 1 77 ? 12.806 -13.166 -19.846 1.00 98.62 77 SER A C 1
ATOM 563 O O . SER A 1 77 ? 12.024 -12.413 -19.262 1.00 98.62 77 SER A O 1
ATOM 565 N N . SER A 1 78 ? 12.458 -14.420 -20.139 1.00 96.44 78 SER A N 1
ATOM 566 C CA . SER A 1 78 ? 11.160 -14.981 -19.734 1.00 96.44 78 SER A CA 1
ATOM 567 C C . SER A 1 78 ? 11.057 -15.253 -18.225 1.00 96.44 78 SER A C 1
ATOM 569 O O . SER A 1 78 ? 9.955 -15.270 -17.679 1.00 96.44 78 SER A O 1
ATOM 571 N N . GLY A 1 79 ? 12.193 -15.416 -17.539 1.00 95.81 79 GLY A N 1
ATOM 572 C CA . GLY A 1 79 ? 12.266 -15.708 -16.106 1.00 95.81 79 GLY A CA 1
ATOM 573 C C . GLY A 1 79 ? 13.380 -14.956 -15.378 1.00 95.81 79 GLY A C 1
ATOM 574 O O . GLY A 1 79 ? 13.884 -13.935 -15.849 1.00 95.81 79 GLY A O 1
ATOM 575 N N . THR A 1 80 ? 13.775 -15.479 -14.217 1.00 96.62 80 THR A N 1
ATOM 576 C CA . THR A 1 80 ? 14.768 -14.881 -13.303 1.00 96.62 80 THR A CA 1
ATOM 577 C C . THR A 1 80 ? 16.221 -15.234 -13.639 1.00 96.62 80 THR A C 1
ATOM 579 O O . THR A 1 80 ? 17.124 -14.906 -12.861 1.00 96.62 80 THR A O 1
ATOM 582 N N . THR A 1 81 ? 16.456 -15.886 -14.782 1.00 97.50 81 THR A N 1
ATOM 583 C CA . THR A 1 81 ? 17.770 -16.249 -15.329 1.00 97.50 81 THR A CA 1
ATOM 584 C C . THR A 1 81 ? 18.110 -15.400 -16.553 1.00 97.50 81 THR A C 1
ATOM 586 O O . THR A 1 81 ? 17.224 -14.911 -17.252 1.00 97.50 81 THR A O 1
ATOM 589 N N . ASN A 1 82 ? 19.405 -15.251 -16.839 1.00 98.19 82 ASN A N 1
ATOM 590 C CA . ASN A 1 82 ? 19.916 -14.481 -17.976 1.00 98.19 82 ASN A CA 1
ATOM 591 C C . ASN A 1 82 ? 19.834 -15.267 -19.303 1.00 98.19 82 ASN A C 1
ATOM 593 O O . ASN A 1 82 ? 20.837 -15.505 -19.973 1.00 98.19 82 ASN A O 1
ATOM 597 N N . THR A 1 83 ? 18.642 -15.755 -19.644 1.00 98.12 83 THR A N 1
ATOM 598 C CA . THR A 1 83 ? 18.375 -16.616 -20.807 1.00 98.12 83 THR A CA 1
ATOM 599 C C . THR A 1 83 ? 16.970 -16.356 -21.370 1.00 98.12 83 THR A C 1
ATOM 601 O O . THR A 1 83 ? 16.176 -15.634 -20.769 1.00 98.12 83 THR A O 1
ATOM 604 N N . ASN A 1 84 ? 16.648 -16.952 -22.528 1.00 97.69 84 ASN A N 1
ATOM 605 C CA . ASN A 1 84 ? 15.297 -16.954 -23.118 1.00 97.69 84 ASN A CA 1
ATOM 606 C C . ASN A 1 84 ? 14.706 -15.550 -23.343 1.00 97.69 84 ASN A C 1
ATOM 608 O O . ASN A 1 84 ? 13.600 -15.234 -22.905 1.00 97.69 84 ASN A O 1
ATOM 612 N N . PHE A 1 85 ? 15.477 -14.694 -24.011 1.00 98.56 85 PHE A N 1
ATOM 613 C CA . PHE A 1 85 ? 15.096 -13.317 -24.303 1.00 98.56 85 PHE A CA 1
ATOM 614 C C . PHE A 1 85 ? 14.045 -13.227 -25.409 1.00 98.56 85 PHE A C 1
ATOM 616 O O . PHE A 1 85 ? 14.165 -13.889 -26.437 1.00 98.56 85 PHE A O 1
ATOM 623 N N . SER A 1 86 ? 13.043 -12.371 -25.209 1.00 98.50 86 SER A N 1
ATOM 624 C CA . SER A 1 86 ? 12.037 -12.019 -26.217 1.00 98.50 86 SER A CA 1
ATOM 625 C C . SER A 1 86 ? 11.931 -10.499 -26.379 1.00 98.50 86 SER A C 1
ATOM 627 O O . SER A 1 86 ? 12.111 -9.784 -25.389 1.00 98.50 86 SER A O 1
ATOM 629 N N . PRO A 1 87 ? 11.642 -9.987 -27.590 1.00 98.50 87 PRO A N 1
ATOM 630 C CA . PRO A 1 87 ? 11.479 -8.554 -27.823 1.00 98.50 87 PRO A CA 1
ATOM 631 C C . PRO A 1 87 ? 10.359 -7.942 -26.974 1.00 98.50 87 PRO A C 1
ATOM 633 O O . PRO A 1 87 ? 9.276 -8.514 -26.856 1.00 98.50 87 PRO A O 1
ATOM 636 N N . LEU A 1 88 ? 10.610 -6.755 -26.423 1.00 98.31 88 LEU A N 1
ATOM 637 C CA . LEU A 1 88 ? 9.578 -5.912 -25.824 1.00 98.31 88 LEU A CA 1
ATOM 638 C C . LEU A 1 88 ? 8.909 -5.069 -26.917 1.00 98.31 88 LEU A C 1
ATOM 640 O O . LEU A 1 88 ? 9.586 -4.427 -27.726 1.00 98.31 88 LEU A O 1
ATOM 644 N N . ALA A 1 89 ? 7.576 -5.071 -26.947 1.00 97.75 89 ALA A N 1
ATOM 645 C CA . ALA A 1 89 ? 6.810 -4.313 -27.932 1.00 97.75 89 ALA A CA 1
ATOM 646 C C . ALA A 1 89 ? 7.145 -2.811 -27.857 1.00 97.75 89 ALA A C 1
ATOM 648 O O . ALA A 1 89 ? 7.221 -2.240 -26.770 1.00 97.75 89 ALA A O 1
ATOM 649 N N . SER A 1 90 ? 7.350 -2.184 -29.020 1.00 96.62 90 SER A N 1
ATOM 650 C CA . SER A 1 90 ? 7.645 -0.746 -29.178 1.00 96.62 90 SER A CA 1
ATOM 651 C C . SER A 1 90 ? 8.933 -0.239 -28.508 1.00 96.62 90 SER A C 1
ATOM 653 O O . SER A 1 90 ? 9.166 0.967 -28.458 1.00 96.62 90 SER A O 1
ATOM 655 N N . ALA A 1 91 ? 9.797 -1.125 -28.013 1.00 98.25 91 ALA A N 1
ATOM 656 C CA . ALA A 1 91 ? 10.998 -0.746 -27.277 1.00 98.25 91 ALA A CA 1
ATOM 657 C C . ALA A 1 91 ? 12.203 -0.475 -28.200 1.00 98.25 91 ALA A C 1
ATOM 659 O O . ALA A 1 91 ? 13.229 -1.158 -28.126 1.00 98.25 91 ALA A O 1
ATOM 660 N N . THR A 1 92 ? 12.063 0.515 -29.090 1.00 98.31 92 THR A N 1
ATOM 661 C CA . THR A 1 92 ? 12.985 0.773 -30.217 1.00 98.31 92 THR A CA 1
ATOM 662 C C . THR A 1 92 ? 13.946 1.951 -30.018 1.00 98.31 92 THR A C 1
ATOM 664 O O . THR A 1 92 ? 14.554 2.440 -30.971 1.00 98.31 92 THR A O 1
ATOM 667 N N . THR A 1 93 ? 14.096 2.429 -28.785 1.00 98.19 93 THR A N 1
ATOM 668 C CA . THR A 1 93 ? 14.948 3.568 -28.408 1.00 98.19 93 THR A CA 1
ATOM 669 C C . THR A 1 93 ? 16.005 3.161 -27.379 1.00 98.19 93 THR A C 1
ATOM 671 O O . THR A 1 93 ? 15.860 2.160 -26.678 1.00 98.19 93 THR A O 1
ATOM 674 N N . ALA A 1 94 ? 17.076 3.954 -27.255 1.00 97.62 94 ALA A N 1
ATOM 675 C CA . ALA A 1 94 ? 18.144 3.710 -26.276 1.00 97.62 94 ALA A CA 1
ATOM 676 C C . ALA A 1 94 ? 17.675 3.832 -24.810 1.00 97.62 94 ALA A C 1
ATOM 678 O O . ALA A 1 94 ? 18.296 3.258 -23.920 1.00 97.62 94 ALA A O 1
ATOM 679 N N . LEU A 1 95 ? 16.573 4.551 -24.573 1.00 98.50 95 LEU A N 1
ATOM 680 C CA . LEU A 1 95 ? 15.863 4.636 -23.295 1.00 98.50 95 LEU A CA 1
ATOM 681 C C . LEU A 1 95 ? 14.486 3.985 -23.442 1.00 98.50 95 LEU A C 1
ATOM 683 O O . LEU A 1 95 ? 13.837 4.203 -24.464 1.00 98.50 95 LEU A O 1
ATOM 687 N N . PHE A 1 96 ? 14.021 3.219 -22.455 1.00 98.50 96 PHE A N 1
ATOM 688 C CA . PHE A 1 96 ? 12.686 2.609 -22.479 1.00 98.50 96 PHE A CA 1
ATOM 689 C C . PHE A 1 96 ? 12.146 2.355 -21.068 1.00 98.50 96 PHE A C 1
ATOM 691 O O . PHE A 1 96 ? 12.917 2.074 -20.161 1.00 98.50 96 PHE A O 1
ATOM 698 N N . ASN A 1 97 ? 10.826 2.401 -20.889 1.00 98.12 97 ASN A N 1
ATOM 699 C CA . ASN A 1 97 ? 10.165 2.074 -19.626 1.00 98.12 97 ASN A CA 1
ATOM 700 C C . ASN A 1 97 ? 9.320 0.805 -19.790 1.00 98.12 97 ASN A C 1
ATOM 702 O O . ASN A 1 97 ? 8.264 0.837 -20.422 1.00 98.12 97 ASN A O 1
ATOM 706 N N . ASP A 1 98 ? 9.757 -0.311 -19.206 1.00 97.88 98 ASP A N 1
ATOM 707 C CA . ASP A 1 98 ? 9.005 -1.566 -19.244 1.00 97.88 98 ASP A CA 1
ATOM 708 C C . ASP A 1 98 ? 7.946 -1.621 -18.133 1.00 97.88 98 ASP A C 1
ATOM 710 O O . ASP A 1 98 ? 8.184 -2.125 -17.033 1.00 97.88 98 ASP A O 1
ATOM 714 N N . ALA A 1 99 ? 6.746 -1.123 -18.439 1.00 95.62 99 ALA A N 1
ATOM 715 C CA . ALA A 1 99 ? 5.571 -1.224 -17.567 1.00 95.62 99 ALA A CA 1
ATOM 716 C C . ALA A 1 99 ? 5.002 -2.656 -17.467 1.00 95.62 99 ALA A C 1
ATOM 718 O O . ALA A 1 99 ? 4.187 -2.955 -16.592 1.00 95.62 99 ALA A O 1
ATOM 719 N N . THR A 1 100 ? 5.427 -3.562 -18.356 1.00 96.06 100 THR A N 1
ATOM 720 C CA . THR A 1 100 ? 4.960 -4.956 -18.386 1.00 96.06 100 THR A CA 1
ATOM 721 C C . THR A 1 100 ? 5.817 -5.884 -17.530 1.00 96.06 100 THR A C 1
ATOM 723 O O . THR A 1 100 ? 5.543 -7.084 -17.467 1.00 96.06 100 THR A O 1
ATOM 726 N N . ALA A 1 101 ? 6.878 -5.365 -16.901 1.00 95.19 101 ALA A N 1
ATOM 727 C CA . ALA A 1 101 ? 7.683 -6.121 -15.954 1.00 95.19 101 ALA A CA 1
ATOM 728 C C . ALA A 1 101 ? 6.797 -6.650 -14.805 1.00 95.19 101 ALA A C 1
ATOM 730 O O . ALA A 1 101 ? 5.832 -5.972 -14.425 1.00 95.19 101 ALA A O 1
ATOM 731 N N . PRO A 1 102 ? 7.093 -7.836 -14.237 1.00 93.00 102 PRO A N 1
ATOM 732 C CA . PRO A 1 102 ? 6.280 -8.426 -13.174 1.00 93.00 102 PRO A CA 1
ATOM 733 C C . PRO A 1 102 ? 6.079 -7.472 -11.990 1.00 93.00 102 PRO A C 1
ATOM 735 O O . PRO A 1 102 ? 7.039 -6.944 -11.429 1.00 93.00 102 PRO A O 1
ATOM 738 N N . SER A 1 103 ? 4.824 -7.247 -11.595 1.00 86.69 103 SER A N 1
ATOM 739 C CA . SER A 1 103 ? 4.465 -6.340 -10.493 1.00 86.69 103 SER A CA 1
ATOM 740 C C . SER A 1 103 ? 4.771 -6.903 -9.104 1.00 86.69 103 SER A C 1
ATOM 742 O O . SER A 1 103 ? 4.723 -6.171 -8.121 1.00 86.69 103 SER A O 1
ATOM 744 N N . ASN A 1 104 ? 5.073 -8.198 -9.011 1.00 83.69 104 ASN A N 1
ATOM 745 C CA . ASN A 1 104 ? 5.461 -8.881 -7.777 1.00 83.69 104 ASN A CA 1
ATOM 746 C C . ASN A 1 104 ? 6.938 -8.660 -7.401 1.00 83.69 104 ASN A C 1
ATOM 748 O O . ASN A 1 104 ? 7.398 -9.236 -6.423 1.00 83.69 104 ASN A O 1
ATOM 752 N N . GLY A 1 105 ? 7.677 -7.857 -8.173 1.00 88.69 105 GLY A N 1
ATOM 753 C CA . GLY A 1 105 ? 9.097 -7.596 -7.945 1.00 88.69 105 GLY A CA 1
ATOM 754 C C . GLY A 1 105 ? 10.028 -8.712 -8.412 1.00 88.69 105 GLY A C 1
ATOM 755 O O . GLY A 1 105 ? 11.221 -8.670 -8.113 1.00 88.69 105 GLY A O 1
ATOM 756 N N . ASP A 1 106 ? 9.529 -9.685 -9.182 1.00 93.12 106 ASP A N 1
ATOM 757 C CA . ASP A 1 106 ? 10.402 -10.705 -9.749 1.00 93.12 106 ASP A CA 1
ATOM 758 C C . ASP A 1 106 ? 11.454 -10.081 -10.667 1.00 93.12 106 ASP A C 1
ATOM 760 O O . ASP A 1 106 ? 11.164 -9.321 -11.598 1.00 93.12 106 ASP A O 1
ATOM 764 N N . ARG A 1 107 ? 12.697 -10.512 -10.464 1.00 96.38 107 ARG A N 1
ATOM 765 C CA . ARG A 1 107 ? 13.834 -10.138 -11.300 1.00 96.38 107 ARG A CA 1
ATOM 766 C C . ARG A 1 107 ? 13.625 -10.544 -12.760 1.00 96.38 107 ARG A C 1
ATOM 768 O O . ARG A 1 107 ? 13.239 -11.680 -13.055 1.00 96.38 107 ARG A O 1
ATOM 775 N N . ARG A 1 108 ? 13.980 -9.649 -13.683 1.00 98.19 108 ARG A N 1
ATOM 776 C CA . ARG A 1 108 ? 14.119 -9.925 -15.122 1.00 98.19 108 ARG A CA 1
ATOM 777 C C . ARG A 1 108 ? 15.436 -9.365 -15.643 1.00 98.19 108 ARG A C 1
ATOM 779 O O . ARG A 1 108 ? 15.920 -8.364 -15.126 1.00 98.19 108 ARG A O 1
ATOM 786 N N . TYR A 1 109 ? 16.013 -10.022 -16.643 1.00 98.69 109 TYR A N 1
ATOM 787 C CA . TYR A 1 109 ? 17.191 -9.537 -17.356 1.00 98.69 109 TYR A CA 1
ATOM 788 C C . TYR A 1 109 ? 16.762 -8.807 -18.621 1.00 98.69 109 TYR A C 1
ATOM 790 O O . TYR A 1 109 ? 15.836 -9.236 -19.311 1.00 98.69 109 TYR A O 1
ATOM 798 N N . TYR A 1 110 ? 17.468 -7.728 -18.929 1.00 98.81 110 TYR A N 1
ATOM 799 C CA . TYR A 1 110 ? 17.236 -6.858 -20.070 1.00 98.81 110 TYR A CA 1
ATOM 800 C C . TYR A 1 110 ? 18.518 -6.729 -20.873 1.00 98.81 110 TYR A C 1
ATOM 802 O O . TYR A 1 110 ? 19.604 -6.608 -20.310 1.00 98.81 110 TYR A O 1
ATOM 810 N N . ARG A 1 111 ? 18.388 -6.733 -22.195 1.00 98.75 111 ARG A N 1
ATOM 811 C CA . ARG A 1 111 ? 19.477 -6.437 -23.131 1.00 98.75 111 ARG A CA 1
ATOM 812 C C . ARG A 1 111 ? 18.914 -5.721 -24.347 1.00 98.75 111 ARG A C 1
ATOM 814 O O . ARG A 1 111 ? 17.717 -5.810 -24.612 1.00 98.75 111 ARG A O 1
ATOM 821 N N . ASN A 1 112 ? 19.766 -5.043 -25.102 1.00 98.69 112 ASN A N 1
ATOM 822 C CA . ASN A 1 112 ? 19.363 -4.398 -26.342 1.00 98.69 112 ASN A CA 1
ATOM 823 C C . ASN A 1 112 ? 20.024 -5.091 -27.538 1.00 98.69 112 ASN A C 1
ATOM 825 O O . ASN A 1 112 ? 21.208 -5.429 -27.490 1.00 98.69 112 ASN A O 1
ATOM 829 N N . ARG A 1 113 ? 19.255 -5.322 -28.603 1.00 98.56 113 ARG A N 1
ATOM 830 C CA . ARG A 1 113 ? 19.751 -5.753 -29.909 1.00 98.56 113 ARG A CA 1
ATOM 831 C C . ARG A 1 113 ? 19.940 -4.512 -30.778 1.00 98.56 113 ARG A C 1
ATOM 833 O O . ARG A 1 113 ? 18.970 -3.820 -31.074 1.00 98.56 113 ARG A O 1
ATOM 840 N N . ILE A 1 114 ? 21.182 -4.253 -31.181 1.00 98.69 114 ILE A N 1
ATOM 841 C CA . ILE A 1 114 ? 21.578 -3.048 -31.914 1.00 98.69 114 ILE A CA 1
ATOM 842 C C . ILE A 1 114 ? 21.983 -3.422 -33.336 1.00 98.69 114 ILE A C 1
ATOM 844 O O . ILE A 1 114 ? 22.795 -4.325 -33.541 1.00 98.69 114 ILE A O 1
ATOM 848 N N . SER A 1 115 ? 21.448 -2.706 -34.321 1.00 98.19 115 SER A N 1
ATOM 849 C CA . SER A 1 115 ? 21.768 -2.908 -35.737 1.00 98.19 115 SER A CA 1
ATOM 850 C C . SER A 1 115 ? 21.938 -1.584 -36.475 1.00 98.19 115 SER A C 1
ATOM 852 O O . SER A 1 115 ? 21.286 -0.600 -36.136 1.00 98.19 115 SER A O 1
ATOM 854 N N . ALA A 1 116 ? 22.746 -1.576 -37.532 1.00 98.00 116 ALA A N 1
ATOM 855 C CA . ALA A 1 116 ? 22.830 -0.490 -38.501 1.00 98.00 116 ALA A CA 1
ATOM 856 C C . ALA A 1 116 ? 23.026 -1.065 -39.910 1.00 98.00 116 ALA A C 1
ATOM 858 O O . ALA A 1 116 ? 23.461 -2.205 -40.088 1.00 98.00 116 ALA A O 1
ATOM 859 N N . ALA A 1 117 ? 22.719 -0.275 -40.940 1.00 96.38 117 ALA A N 1
ATOM 860 C CA . ALA A 1 117 ? 23.058 -0.662 -42.306 1.00 96.38 117 ALA A CA 1
ATOM 861 C C . ALA A 1 117 ? 24.584 -0.819 -42.451 1.00 96.38 117 ALA A C 1
ATOM 863 O O . ALA A 1 117 ? 25.344 -0.008 -41.921 1.00 96.38 117 ALA A O 1
ATOM 864 N N . ASN A 1 118 ? 25.015 -1.834 -43.207 1.00 95.38 118 ASN A N 1
ATOM 865 C CA . ASN A 1 118 ? 26.423 -2.193 -43.436 1.00 95.38 118 ASN A CA 1
ATOM 866 C C . ASN A 1 118 ? 27.216 -2.630 -42.193 1.00 95.38 118 ASN A C 1
ATOM 868 O O . ASN A 1 118 ? 28.445 -2.608 -42.236 1.00 95.38 118 ASN A O 1
ATOM 872 N N . THR A 1 119 ? 26.546 -3.070 -41.129 1.00 97.12 119 THR A N 1
ATOM 873 C CA . THR A 1 119 ? 27.171 -3.721 -39.969 1.00 97.12 119 THR A CA 1
ATOM 874 C C . THR A 1 119 ? 26.486 -5.056 -39.689 1.00 97.12 119 THR A C 1
ATOM 876 O O . THR A 1 119 ? 25.412 -5.345 -40.224 1.00 97.12 119 THR A O 1
ATOM 879 N N . ASP A 1 120 ? 27.086 -5.863 -38.820 1.00 97.06 120 ASP A N 1
ATOM 880 C CA . ASP A 1 120 ? 26.375 -6.973 -38.189 1.00 97.06 120 ASP A CA 1
ATOM 881 C C . ASP A 1 120 ? 25.559 -6.468 -36.991 1.00 97.06 120 ASP A C 1
ATOM 883 O O . ASP A 1 120 ? 25.824 -5.396 -36.437 1.00 97.06 120 ASP A O 1
ATOM 887 N N . THR A 1 121 ? 24.522 -7.222 -36.625 1.00 98.25 121 THR A N 1
ATOM 888 C CA . THR A 1 121 ? 23.732 -6.951 -35.418 1.00 98.25 121 THR A CA 1
ATOM 889 C C . THR A 1 121 ? 24.490 -7.452 -34.199 1.00 98.25 121 THR A C 1
ATOM 891 O O . THR A 1 121 ? 24.980 -8.579 -34.197 1.00 98.25 121 THR A O 1
ATOM 894 N N . VAL A 1 122 ? 24.541 -6.640 -33.148 1.00 98.56 122 VAL A N 1
ATOM 895 C CA . VAL A 1 122 ? 25.185 -6.987 -31.878 1.00 98.56 122 VAL A CA 1
ATOM 896 C C . VAL A 1 122 ? 24.182 -6.929 -30.731 1.00 98.56 122 VAL A C 1
ATOM 898 O O . VAL A 1 122 ? 23.094 -6.363 -30.854 1.00 98.56 122 VAL A O 1
ATOM 901 N N . THR A 1 123 ? 24.528 -7.534 -29.601 1.00 98.62 123 THR A N 1
ATOM 902 C CA . THR A 1 123 ? 23.712 -7.505 -28.385 1.00 98.62 123 THR A CA 1
ATOM 903 C C . THR A 1 123 ? 24.521 -6.897 -27.254 1.00 98.62 123 THR A C 1
ATOM 905 O O . THR A 1 123 ? 25.690 -7.243 -27.083 1.00 98.62 123 THR A O 1
ATOM 908 N N . SER A 1 124 ? 23.914 -5.978 -26.506 1.00 98.62 124 SER A N 1
ATOM 909 C CA . SER A 1 124 ? 24.553 -5.373 -25.338 1.00 98.62 124 SER A CA 1
ATOM 910 C C . SER A 1 124 ? 24.836 -6.420 -24.262 1.00 98.62 124 SER A C 1
ATOM 912 O O . SER A 1 124 ? 24.200 -7.479 -24.212 1.00 98.62 124 SER A O 1
ATOM 914 N N . GLN A 1 125 ? 25.721 -6.087 -23.322 1.00 98.19 125 GLN A N 1
ATOM 915 C CA . GLN A 1 125 ? 25.692 -6.777 -22.033 1.00 98.19 125 GLN A CA 1
ATOM 916 C C . GLN A 1 125 ? 24.307 -6.601 -21.400 1.00 98.19 125 GLN A C 1
ATOM 918 O O . GLN A 1 125 ? 23.684 -5.543 -21.539 1.00 98.19 125 GLN A O 1
ATOM 923 N N . SER A 1 126 ? 23.818 -7.651 -20.748 1.00 98.38 126 SER A N 1
ATOM 924 C CA . SER A 1 126 ? 22.542 -7.634 -20.040 1.00 98.38 126 SER A CA 1
ATOM 925 C C . SER A 1 126 ? 22.698 -7.086 -18.624 1.00 98.38 126 SER A C 1
ATOM 927 O O . SER A 1 126 ? 23.683 -7.415 -17.964 1.00 98.38 126 SER A O 1
ATOM 929 N N . ASP A 1 127 ? 21.678 -6.407 -18.114 1.00 98.62 127 ASP A N 1
ATOM 930 C CA . ASP A 1 127 ? 21.527 -6.090 -16.688 1.00 98.62 127 ASP A CA 1
ATOM 931 C C . ASP A 1 127 ? 20.179 -6.615 -16.190 1.00 98.62 127 ASP A C 1
ATOM 933 O O . ASP A 1 127 ? 19.268 -6.861 -16.983 1.00 98.62 127 ASP A O 1
ATOM 937 N N . TYR A 1 128 ? 20.051 -6.828 -14.884 1.00 98.38 128 TYR A N 1
ATOM 938 C CA . TYR A 1 128 ? 18.777 -7.188 -14.285 1.00 98.38 128 TYR A CA 1
ATOM 939 C C . TYR A 1 128 ? 18.083 -5.975 -13.671 1.00 98.38 128 TYR A C 1
ATOM 941 O O . TYR A 1 128 ? 18.713 -5.091 -13.093 1.00 98.38 128 TYR A O 1
ATOM 949 N N . GLY A 1 129 ? 16.758 -5.983 -13.749 1.00 97.94 129 GLY A N 1
ATOM 950 C CA . GLY A 1 129 ? 15.892 -5.002 -13.113 1.00 97.94 129 GLY A CA 1
ATOM 951 C C . GLY A 1 129 ? 14.611 -5.643 -12.602 1.00 97.94 129 GLY A C 1
ATOM 952 O O . GLY A 1 129 ? 14.252 -6.762 -12.987 1.00 97.94 129 GLY A O 1
ATOM 953 N N . PHE A 1 130 ? 13.932 -4.935 -11.711 1.00 95.38 130 PHE A N 1
ATOM 954 C CA . PHE A 1 130 ? 12.650 -5.337 -11.140 1.00 95.38 130 PHE A CA 1
ATOM 955 C C . PHE A 1 130 ? 11.874 -4.103 -10.684 1.00 95.38 130 PHE A C 1
ATOM 957 O O . PHE A 1 130 ? 12.462 -3.066 -10.369 1.00 95.38 130 PHE A O 1
ATOM 964 N N . ARG A 1 131 ? 10.546 -4.222 -10.668 1.00 93.00 131 ARG A N 1
ATOM 965 C CA . ARG A 1 131 ? 9.659 -3.223 -10.061 1.00 93.00 131 ARG A CA 1
ATOM 966 C C . ARG A 1 131 ? 9.741 -3.342 -8.547 1.00 93.00 131 ARG A C 1
ATOM 968 O O . ARG A 1 131 ? 9.948 -4.443 -8.050 1.00 93.00 131 ARG A O 1
ATOM 975 N N . THR A 1 132 ? 9.522 -2.264 -7.805 1.00 85.06 132 THR A N 1
ATOM 976 C CA . THR A 1 132 ? 9.267 -2.383 -6.362 1.00 85.06 132 THR A CA 1
ATOM 977 C C . THR A 1 132 ? 8.064 -3.305 -6.195 1.00 85.06 132 THR A C 1
ATOM 979 O O . THR A 1 132 ? 6.995 -3.014 -6.744 1.00 85.06 132 THR A O 1
ATOM 982 N N . SER A 1 133 ? 8.226 -4.436 -5.506 1.00 74.94 133 SER A N 1
ATOM 983 C CA . SER A 1 133 ? 7.076 -5.241 -5.113 1.00 74.94 133 SER A CA 1
ATOM 984 C C . SER A 1 133 ? 6.222 -4.370 -4.196 1.00 74.94 133 SER A C 1
ATOM 986 O O . SER A 1 133 ? 6.719 -3.811 -3.220 1.00 74.94 133 SER A O 1
ATOM 988 N N . GLY A 1 134 ? 4.945 -4.184 -4.539 1.00 75.44 134 GLY A N 1
ATOM 989 C CA . GLY A 1 134 ? 4.014 -3.563 -3.599 1.00 75.44 134 GLY A CA 1
ATOM 990 C C . GLY A 1 134 ? 4.028 -4.341 -2.281 1.00 75.44 134 GLY A C 1
ATOM 991 O O . GLY A 1 134 ? 4.340 -5.535 -2.270 1.00 75.44 134 GLY A O 1
ATOM 992 N N . CYS A 1 135 ? 3.706 -3.683 -1.171 1.00 82.62 135 CYS A N 1
ATOM 993 C CA . CYS A 1 135 ? 3.693 -4.352 0.123 1.00 82.62 135 CYS A CA 1
ATOM 994 C C . CYS A 1 135 ? 2.765 -5.565 0.092 1.00 82.62 135 CYS A C 1
ATOM 996 O O . CYS A 1 135 ? 1.580 -5.447 -0.231 1.00 82.62 135 CYS A O 1
ATOM 998 N N . ALA A 1 136 ? 3.325 -6.736 0.401 1.00 81.56 136 ALA A N 1
ATOM 999 C CA . ALA A 1 136 ? 2.553 -7.963 0.473 1.00 81.56 136 ALA A CA 1
ATOM 1000 C C . ALA A 1 136 ? 1.446 -7.807 1.523 1.00 81.56 136 ALA A C 1
ATOM 1002 O O . ALA A 1 136 ? 1.666 -7.236 2.594 1.00 81.56 136 ALA A O 1
ATOM 1003 N N . VAL A 1 137 ? 0.255 -8.327 1.218 1.00 82.94 137 VAL A N 1
ATOM 1004 C CA . VAL A 1 137 ? -0.832 -8.373 2.199 1.00 82.94 137 VAL A CA 1
ATOM 1005 C C . VAL A 1 137 ? -0.431 -9.342 3.299 1.00 82.94 137 VAL A C 1
ATOM 1007 O O . VAL A 1 137 ? -0.326 -10.547 3.060 1.00 82.94 137 VAL A O 1
ATOM 1010 N N . ASN A 1 138 ? -0.206 -8.830 4.507 1.00 81.75 138 ASN A N 1
ATOM 1011 C CA . ASN A 1 138 ? 0.123 -9.668 5.650 1.00 81.75 138 ASN A CA 1
ATOM 1012 C C . ASN A 1 138 ? -1.170 -10.219 6.259 1.00 81.75 138 ASN A C 1
ATOM 1014 O O . ASN A 1 138 ? -1.723 -9.678 7.216 1.00 81.75 138 ASN A O 1
ATOM 1018 N N . THR A 1 139 ? -1.673 -11.305 5.673 1.00 81.94 139 THR A N 1
ATOM 1019 C CA . THR A 1 139 ? -2.921 -11.943 6.121 1.00 81.94 139 THR A CA 1
ATOM 1020 C C . THR A 1 139 ? -2.792 -12.667 7.463 1.00 81.94 139 THR A C 1
ATOM 1022 O O . THR A 1 139 ? -3.811 -12.941 8.096 1.00 81.94 139 THR A O 1
ATOM 1025 N N . SER A 1 140 ? -1.561 -12.935 7.907 1.00 79.44 140 SER A N 1
ATOM 1026 C CA . SER A 1 140 ? -1.238 -13.487 9.226 1.00 79.44 140 SER A CA 1
ATOM 1027 C C . SER A 1 140 ? -1.103 -12.428 10.319 1.00 79.44 140 SER A C 1
ATOM 1029 O O . SER A 1 140 ? -1.022 -12.779 11.492 1.00 79.44 140 SER A O 1
ATOM 1031 N N . PHE A 1 141 ? -1.051 -11.142 9.963 1.00 77.56 141 PHE A N 1
ATOM 1032 C CA . PHE A 1 141 ? -0.967 -10.087 10.959 1.00 77.56 141 PHE A CA 1
ATOM 1033 C C . PHE A 1 141 ? -2.336 -9.855 11.585 1.00 77.56 141 PHE A C 1
ATOM 1035 O O . PHE A 1 141 ? -3.293 -9.449 10.917 1.00 77.56 141 PHE A O 1
ATOM 1042 N N . PHE A 1 142 ? -2.390 -10.092 12.890 1.00 67.19 142 PHE A N 1
ATOM 1043 C CA . PHE A 1 142 ? -3.559 -9.849 13.723 1.00 67.19 142 PHE A CA 1
ATOM 1044 C C . PHE A 1 142 ? -3.353 -8.686 14.700 1.00 67.19 142 PHE A C 1
ATOM 1046 O O . PHE A 1 142 ? -4.228 -8.428 15.520 1.00 67.19 142 PHE A O 1
ATOM 1053 N N . GLY A 1 143 ? -2.238 -7.953 14.582 1.00 69.38 143 GLY A N 1
ATOM 1054 C CA . GLY A 1 143 ? -1.920 -6.822 15.452 1.00 69.38 143 GLY A CA 1
ATOM 1055 C C . GLY A 1 143 ? -2.140 -7.138 16.928 1.00 69.38 143 GLY A C 1
ATOM 1056 O O . GLY A 1 143 ? -1.889 -8.253 17.381 1.00 69.38 143 GLY A O 1
ATOM 1057 N N . GLU A 1 144 ? -2.665 -6.160 17.657 1.00 62.44 144 GLU A N 1
ATOM 1058 C CA . GLU A 1 144 ? -3.084 -6.323 19.053 1.00 62.44 144 GLU A CA 1
ATOM 1059 C C . GLU A 1 144 ? -4.458 -6.952 19.208 1.00 62.44 144 GLU A C 1
ATOM 1061 O O . GLU A 1 144 ? -4.919 -7.152 20.328 1.00 62.44 144 GLU A O 1
ATOM 1066 N N . ILE A 1 145 ? -5.125 -7.290 18.102 1.00 63.69 145 ILE A N 1
ATOM 1067 C CA . ILE A 1 145 ? -6.458 -7.874 18.160 1.00 63.69 145 ILE A CA 1
ATOM 1068 C C . ILE A 1 145 ? -6.440 -9.278 18.796 1.00 63.69 145 ILE A C 1
ATOM 1070 O O . ILE A 1 145 ? -7.493 -9.882 18.936 1.00 63.69 145 ILE A O 1
ATOM 1074 N N . GLY A 1 146 ? -5.270 -9.783 19.218 1.00 57.09 146 GLY A N 1
ATOM 1075 C CA . GLY A 1 146 ? -5.115 -10.774 20.289 1.00 57.09 146 GLY A CA 1
ATOM 1076 C C . GLY A 1 146 ? -6.275 -11.762 20.380 1.00 57.09 146 GLY A C 1
ATOM 1077 O O . GLY A 1 146 ? -7.208 -11.559 21.146 1.00 57.09 146 GLY A O 1
ATOM 1078 N N . GLY A 1 147 ? -6.268 -12.785 19.528 1.00 57.00 147 GLY A N 1
ATOM 1079 C CA . GLY A 1 147 ? -7.404 -13.691 19.368 1.00 57.00 147 GLY A CA 1
ATOM 1080 C C . GLY A 1 147 ? -7.564 -14.170 17.928 1.00 57.00 147 GLY A C 1
ATOM 1081 O O . GLY A 1 147 ? -6.740 -13.895 17.055 1.00 57.00 147 GLY A O 1
ATOM 1082 N N . ILE A 1 148 ? -8.639 -14.914 17.667 1.00 75.31 148 ILE A N 1
ATOM 1083 C CA . ILE A 1 148 ? -8.948 -15.447 16.334 1.00 75.31 148 ILE A CA 1
ATOM 1084 C C . ILE A 1 148 ? -9.607 -14.332 15.514 1.00 75.31 148 ILE A C 1
ATOM 1086 O O . ILE A 1 148 ? -10.832 -14.200 15.510 1.00 75.31 148 ILE A O 1
ATOM 1090 N N . ALA A 1 149 ? -8.825 -13.490 14.835 1.00 80.38 149 ALA A N 1
ATOM 1091 C CA . ALA A 1 149 ? -9.431 -12.483 13.968 1.00 80.38 149 ALA A CA 1
ATOM 1092 C C . ALA A 1 149 ? -10.127 -13.156 12.776 1.00 80.38 149 ALA A C 1
ATOM 1094 O O . ALA A 1 149 ? -9.584 -14.072 12.154 1.00 80.38 149 ALA A O 1
ATOM 1095 N N . THR A 1 1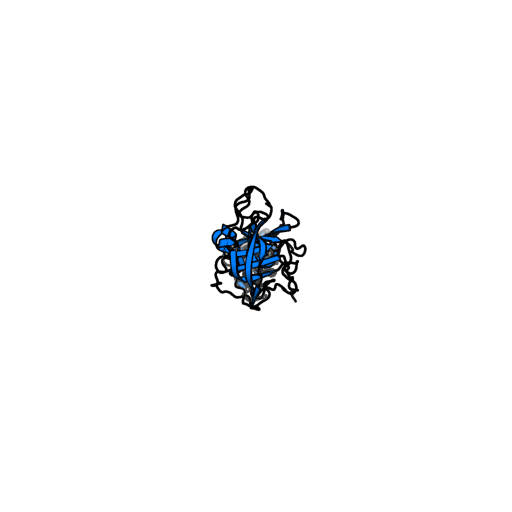50 ? -11.325 -12.690 12.430 1.00 85.38 150 THR A N 1
ATOM 1096 C CA . THR A 1 150 ? -12.149 -13.326 11.395 1.00 85.38 150 THR A CA 1
ATOM 1097 C C . THR A 1 150 ? -12.743 -12.323 10.413 1.00 85.38 150 THR A C 1
ATOM 1099 O O . THR A 1 150 ? -13.090 -11.198 10.759 1.00 85.38 150 THR A O 1
ATOM 1102 N N . THR A 1 151 ? -12.900 -12.735 9.161 1.00 81.56 151 THR A N 1
ATOM 1103 C CA . THR A 1 151 ? -13.684 -11.995 8.170 1.00 81.56 151 THR A CA 1
ATOM 1104 C C . THR A 1 151 ? -15.155 -12.393 8.320 1.00 81.56 151 THR A C 1
ATOM 1106 O O . THR A 1 151 ? -15.634 -13.309 7.654 1.00 81.56 151 THR A O 1
ATOM 1109 N N . GLY A 1 152 ? -15.876 -11.751 9.236 1.00 83.44 152 GLY A N 1
ATOM 1110 C CA . GLY A 1 152 ? -17.295 -12.016 9.492 1.00 83.44 152 GLY A CA 1
ATOM 1111 C C . GLY A 1 152 ? -18.012 -10.768 9.994 1.00 83.44 152 GLY A C 1
ATOM 1112 O O . GLY A 1 152 ? -17.379 -9.855 10.510 1.00 83.44 152 GLY A O 1
ATOM 1113 N N . ALA A 1 153 ? -19.333 -10.691 9.838 1.00 84.25 153 ALA A N 1
ATOM 1114 C CA . ALA A 1 153 ? -20.098 -9.574 10.388 1.00 84.25 153 ALA A CA 1
ATOM 1115 C C . ALA A 1 153 ? -20.356 -9.788 11.888 1.00 84.25 153 ALA A C 1
ATOM 1117 O O . ALA A 1 153 ? -20.719 -10.890 12.305 1.00 84.25 153 ALA A O 1
ATOM 1118 N N . ILE A 1 154 ? -20.241 -8.730 12.700 1.00 84.94 154 ILE A N 1
ATOM 1119 C CA . ILE A 1 154 ? -20.839 -8.745 14.041 1.00 84.94 154 ILE A CA 1
ATOM 1120 C C . ILE A 1 154 ? -22.347 -8.644 13.859 1.00 84.94 154 ILE A C 1
ATOM 1122 O O . ILE A 1 154 ? -22.837 -7.676 13.283 1.00 84.94 154 ILE A O 1
ATOM 1126 N N . THR A 1 155 ? -23.084 -9.621 14.375 1.00 91.00 155 THR A N 1
ATOM 1127 C CA . THR A 1 155 ? -24.553 -9.595 14.405 1.00 91.00 155 THR A CA 1
ATOM 1128 C C . THR A 1 155 ? -25.100 -9.022 15.712 1.00 91.00 155 THR A C 1
ATOM 1130 O O . THR A 1 155 ? -26.226 -8.535 15.747 1.00 91.00 155 THR A O 1
ATOM 1133 N N . GLN A 1 156 ? -24.305 -9.046 16.785 1.00 94.00 156 GLN A N 1
ATOM 1134 C CA . GLN A 1 156 ? -24.690 -8.512 18.089 1.00 94.00 156 GLN A CA 1
ATOM 1135 C C . GLN A 1 156 ? -24.780 -6.985 18.048 1.00 94.00 156 GLN A C 1
ATOM 1137 O O . GLN A 1 156 ? -23.772 -6.324 17.825 1.00 94.00 156 GLN A O 1
ATOM 1142 N N . ASN A 1 157 ? -25.949 -6.432 18.360 1.00 96.56 157 ASN A N 1
ATOM 1143 C CA . ASN A 1 157 ? -26.111 -5.017 18.686 1.00 96.56 157 ASN A CA 1
ATOM 1144 C C . ASN A 1 157 ? -25.948 -4.845 20.202 1.00 96.56 157 ASN A C 1
ATOM 1146 O O . ASN A 1 157 ? -26.760 -5.363 20.968 1.00 96.56 157 ASN A O 1
ATOM 1150 N N . ALA A 1 158 ? -24.896 -4.158 20.639 1.00 97.44 158 ALA A N 1
ATOM 1151 C CA . ALA A 1 158 ? -24.602 -3.952 22.054 1.00 97.44 158 ALA A CA 1
ATOM 1152 C C . ALA A 1 158 ? -25.095 -2.593 22.555 1.00 97.44 158 ALA A C 1
ATOM 1154 O O . ALA A 1 158 ? -24.788 -2.228 23.684 1.00 97.44 158 ALA A O 1
ATOM 1155 N N . ASN A 1 159 ? -25.862 -1.868 21.731 1.00 97.00 159 ASN A N 1
ATOM 1156 C CA . ASN A 1 159 ? -26.388 -0.534 21.999 1.00 97.00 159 ASN A CA 1
ATOM 1157 C C . ASN A 1 159 ? -25.325 0.584 21.992 1.00 97.00 159 ASN A C 1
ATOM 1159 O O . ASN A 1 159 ? -25.539 1.659 22.553 1.00 97.00 159 ASN A O 1
ATOM 1163 N N . ILE A 1 160 ? -24.189 0.377 21.309 1.00 96.44 160 ILE A N 1
ATOM 1164 C CA . ILE A 1 160 ? -23.122 1.393 21.207 1.00 96.44 160 ILE A CA 1
ATOM 1165 C C . ILE A 1 160 ? -23.622 2.647 20.477 1.00 96.44 160 ILE A C 1
ATOM 1167 O O . ILE A 1 160 ? -23.263 3.771 20.832 1.00 96.44 160 ILE A O 1
ATOM 1171 N N . ALA A 1 161 ? -24.491 2.475 19.477 1.00 94.19 161 ALA A N 1
ATOM 1172 C CA . ALA A 1 161 ? -25.085 3.591 18.743 1.00 94.19 161 ALA A CA 1
ATOM 1173 C C . ALA A 1 161 ? -25.869 4.551 19.659 1.00 94.19 161 ALA A C 1
ATOM 1175 O O . ALA A 1 161 ? -25.807 5.761 19.457 1.00 94.19 161 ALA A O 1
ATOM 1176 N N . ALA A 1 162 ? -26.551 4.041 20.693 1.00 94.69 162 ALA A N 1
ATOM 1177 C CA . ALA A 1 162 ? -27.264 4.893 21.643 1.00 94.69 162 ALA A CA 1
ATOM 1178 C C . ALA A 1 162 ? -26.304 5.772 22.451 1.00 94.69 162 ALA A C 1
ATOM 1180 O O . ALA A 1 162 ? -26.576 6.958 22.619 1.00 94.69 162 ALA A O 1
ATOM 1181 N N . VAL A 1 163 ? -25.160 5.229 22.888 1.00 94.00 163 VAL A N 1
ATOM 1182 C CA . VAL A 1 163 ? -24.128 6.019 23.582 1.00 94.00 163 VAL A CA 1
ATOM 1183 C C . VAL A 1 163 ? -23.614 7.134 22.685 1.00 94.00 163 VAL A C 1
ATOM 1185 O O . VAL A 1 163 ? -23.569 8.284 23.104 1.00 94.00 163 VAL A O 1
ATOM 1188 N N . ARG A 1 164 ? -23.290 6.824 21.426 1.00 91.00 164 ARG A N 1
ATOM 1189 C CA . ARG A 1 164 ? -22.821 7.835 20.469 1.00 91.00 164 ARG A CA 1
ATOM 1190 C C . ARG A 1 164 ? -23.847 8.942 20.231 1.00 91.00 164 ARG A C 1
ATOM 1192 O O . ARG A 1 164 ? -23.458 10.098 20.137 1.00 91.00 164 ARG A O 1
ATOM 1199 N N . ASN A 1 165 ? -25.129 8.596 20.155 1.00 90.69 165 ASN A N 1
ATOM 1200 C CA . ASN A 1 165 ? -26.205 9.567 19.953 1.00 90.69 165 ASN A CA 1
ATOM 1201 C C . ASN A 1 165 ? -26.477 10.431 21.195 1.00 90.69 165 ASN A C 1
ATOM 1203 O O . ASN A 1 165 ? -26.984 11.539 21.054 1.00 90.69 165 ASN A O 1
ATOM 1207 N N . ALA A 1 166 ? -26.155 9.937 22.395 1.00 89.56 166 ALA A N 1
ATOM 1208 C CA . ALA A 1 166 ? -26.271 10.701 23.636 1.00 89.56 166 ALA A CA 1
ATOM 1209 C C . ALA A 1 166 ? -25.136 11.724 23.816 1.00 89.56 166 ALA A C 1
ATOM 1211 O O . ALA A 1 166 ? -25.278 12.664 24.595 1.00 89.56 166 ALA A O 1
ATOM 1212 N N . ILE A 1 167 ? -24.023 11.560 23.095 1.00 85.88 167 ILE A N 1
ATOM 1213 C CA . ILE A 1 167 ? -22.889 12.480 23.146 1.00 85.88 167 ILE A CA 1
ATOM 1214 C C . ILE A 1 167 ? -23.224 13.719 22.324 1.00 85.88 167 ILE A C 1
ATOM 1216 O O . ILE A 1 167 ? -23.290 13.684 21.093 1.00 85.88 167 ILE A O 1
ATOM 1220 N N . LEU A 1 168 ? -23.441 14.829 23.022 1.00 75.88 168 LEU A N 1
ATOM 1221 C CA . LEU A 1 168 ? -23.691 16.116 22.395 1.00 75.88 168 LEU A CA 1
ATOM 1222 C C . LEU A 1 168 ? -22.415 16.632 21.726 1.00 75.88 168 LEU A C 1
ATOM 1224 O O . LEU A 1 168 ? -21.304 16.419 22.217 1.00 75.88 168 LEU A O 1
ATOM 1228 N N . ARG A 1 169 ? -22.576 17.356 20.610 1.00 71.25 169 ARG A N 1
ATOM 1229 C CA . ARG A 1 169 ? -21.470 18.140 20.052 1.00 71.25 169 ARG A CA 1
ATOM 1230 C C . ARG A 1 169 ? -21.014 19.132 21.110 1.00 71.25 169 ARG A C 1
ATOM 1232 O O . ARG A 1 169 ? -21.812 19.914 21.625 1.00 71.25 169 ARG A O 1
ATOM 1239 N N . ALA A 1 170 ? -19.734 19.069 21.426 1.00 63.69 170 ALA A N 1
ATOM 1240 C CA . ALA A 1 170 ? -19.110 20.018 22.314 1.00 63.69 170 ALA A CA 1
ATOM 1241 C C . ALA A 1 170 ? -18.802 21.303 21.542 1.00 63.69 170 ALA A C 1
ATOM 1243 O O . ALA A 1 170 ? -18.329 21.247 20.410 1.00 63.69 170 ALA A O 1
ATOM 1244 N N . ASN A 1 171 ? -19.025 22.453 22.176 1.00 72.50 171 ASN A N 1
ATOM 1245 C CA . ASN A 1 171 ? -18.514 23.741 21.691 1.00 72.50 171 ASN A CA 1
ATOM 1246 C C . ASN A 1 171 ? -17.074 23.991 22.183 1.00 72.50 171 ASN A C 1
ATOM 1248 O O . ASN A 1 171 ? -16.597 25.120 22.170 1.00 72.50 171 ASN A O 1
ATOM 1252 N N . GLU A 1 172 ? -16.409 22.943 22.675 1.00 75.12 172 GLU A N 1
ATOM 1253 C CA . GLU A 1 172 ? -15.061 22.944 23.234 1.00 75.12 172 GLU A CA 1
ATOM 1254 C C . GLU A 1 172 ? -14.324 21.695 22.727 1.00 75.12 172 GLU A C 1
ATOM 1256 O O . GLU A 1 172 ? -14.953 20.675 22.450 1.00 75.12 172 GLU A O 1
ATOM 1261 N N . LEU A 1 173 ? -13.000 21.781 22.545 1.00 68.00 173 LEU A N 1
ATOM 1262 C CA . LEU A 1 173 ? -12.193 20.703 21.943 1.00 68.00 173 LEU A CA 1
ATOM 1263 C C . LEU A 1 173 ? -12.167 19.437 22.816 1.00 68.00 173 LEU A C 1
ATOM 1265 O O . LEU A 1 173 ? -12.050 18.325 22.297 1.00 68.00 173 LEU A O 1
ATOM 1269 N N . GLU A 1 174 ? -12.287 19.628 24.131 1.00 79.81 174 GLU A N 1
ATOM 1270 C CA . GLU A 1 174 ? -12.222 18.595 25.167 1.00 79.81 174 GLU A CA 1
ATOM 1271 C C . GLU A 1 174 ? -13.133 19.000 26.341 1.00 79.81 174 GLU A C 1
ATOM 1273 O O . GLU A 1 174 ? -12.643 19.454 27.379 1.00 79.81 174 GLU A O 1
ATOM 1278 N N . PRO A 1 175 ? -14.469 18.929 26.186 1.00 82.88 175 PRO A N 1
ATOM 1279 C CA . PRO A 1 175 ? -15.376 19.267 27.275 1.00 82.88 175 PRO A CA 1
ATOM 1280 C C . PRO A 1 175 ? -15.144 18.338 28.480 1.00 82.88 175 PRO A C 1
ATOM 1282 O O . PRO A 1 175 ? -14.711 17.191 28.318 1.00 82.88 175 PRO A O 1
ATOM 1285 N N . PRO A 1 176 ? -15.509 18.773 29.697 1.00 87.44 176 PRO A N 1
ATOM 1286 C CA . PRO A 1 176 ? -15.559 17.869 30.837 1.00 87.44 176 PRO A CA 1
ATOM 1287 C C . PRO A 1 176 ? -16.520 16.702 30.564 1.00 87.44 176 PRO A C 1
ATOM 1289 O O . PRO A 1 176 ? -17.459 16.814 29.771 1.00 87.44 176 PRO A O 1
ATOM 1292 N N . ALA A 1 177 ? -16.300 15.584 31.260 1.00 91.38 177 ALA A N 1
ATOM 1293 C CA . ALA A 1 177 ? -17.168 14.417 31.158 1.00 91.38 177 ALA A CA 1
ATOM 1294 C C . ALA A 1 177 ? -18.637 14.795 31.419 1.00 91.38 177 ALA A C 1
ATOM 1296 O O . ALA A 1 177 ? -18.967 15.417 32.428 1.00 91.38 177 ALA A O 1
ATOM 1297 N N . GLN A 1 178 ? -19.517 14.393 30.508 1.00 92.00 178 GLN A N 1
ATOM 1298 C CA . GLN A 1 178 ? -20.950 14.652 30.562 1.00 92.00 178 GLN A CA 1
ATOM 1299 C C . GLN A 1 178 ? -21.683 13.412 31.056 1.00 92.00 178 GLN A C 1
ATOM 1301 O O . GLN A 1 178 ? -21.385 12.294 30.634 1.00 92.00 178 GLN A O 1
ATOM 1306 N N . GLN A 1 179 ? -22.657 13.612 31.939 1.00 94.69 179 GLN A N 1
ATOM 1307 C CA . GLN A 1 179 ? -23.531 12.539 32.391 1.00 94.69 179 GLN A CA 1
ATOM 1308 C C . GLN A 1 179 ? -24.445 12.080 31.247 1.00 94.69 179 GLN A C 1
ATOM 1310 O O . GLN A 1 179 ? -25.110 12.889 30.602 1.00 94.69 179 GLN A O 1
ATOM 1315 N N . ILE A 1 180 ? -24.523 10.769 31.042 1.00 94.38 180 ILE A N 1
ATOM 1316 C CA . ILE A 1 180 ? -25.467 10.134 30.124 1.00 94.38 180 ILE A CA 1
ATOM 1317 C C . ILE A 1 180 ? -26.777 9.920 30.892 1.00 94.38 180 ILE A C 1
ATOM 1319 O O . ILE A 1 180 ? -26.816 9.155 31.859 1.00 94.38 180 ILE A O 1
ATOM 1323 N N . SER A 1 181 ? -27.846 10.611 30.488 1.00 93.19 181 SER A N 1
ATOM 1324 C CA . SER A 1 181 ? -29.161 10.526 31.136 1.00 93.19 181 SER A CA 1
ATOM 1325 C C . SER A 1 181 ? -30.275 10.272 30.108 1.00 93.19 181 SER A C 1
ATOM 1327 O O . SER A 1 181 ? -30.500 11.126 29.248 1.00 93.19 181 SER A O 1
ATOM 1329 N N . PRO A 1 182 ? -30.985 9.128 30.179 1.00 95.00 182 PRO A N 1
ATOM 1330 C CA . PRO A 1 182 ? -30.752 8.020 31.109 1.00 95.00 182 PRO A CA 1
ATOM 1331 C C . PRO A 1 182 ? -29.441 7.285 30.797 1.00 95.00 182 PRO A C 1
ATOM 1333 O O . PRO A 1 182 ? -29.006 7.256 29.649 1.00 95.00 182 PRO A O 1
ATOM 1336 N N . ALA A 1 183 ? -28.837 6.657 31.809 1.00 97.12 183 ALA A N 1
ATOM 1337 C CA . ALA A 1 183 ? -27.657 5.818 31.612 1.00 97.12 183 ALA A CA 1
ATOM 1338 C C . ALA A 1 183 ? -27.965 4.663 30.641 1.00 97.12 183 ALA A C 1
ATOM 1340 O O . ALA A 1 183 ? -29.083 4.141 30.613 1.00 97.12 183 ALA A O 1
ATOM 1341 N N . ILE A 1 184 ? -26.979 4.258 29.840 1.00 98.00 184 ILE A N 1
ATOM 1342 C CA . ILE A 1 184 ? -27.201 3.349 28.708 1.00 98.00 184 ILE A CA 1
ATOM 1343 C C . ILE A 1 184 ? -26.596 1.981 29.002 1.00 98.00 184 ILE A C 1
ATOM 1345 O O . ILE A 1 184 ? -25.392 1.854 29.211 1.00 98.00 184 ILE A O 1
ATOM 1349 N N . GLN A 1 185 ? -27.428 0.940 28.976 1.00 98.38 185 GLN A N 1
ATOM 1350 C CA . GLN A 1 185 ? -26.959 -0.439 29.078 1.00 98.38 185 GLN A CA 1
ATOM 1351 C C . GLN A 1 185 ? -26.248 -0.857 27.785 1.00 98.38 185 GLN A C 1
ATOM 1353 O O . GLN A 1 185 ? -26.847 -0.840 26.707 1.00 98.38 185 GLN A O 1
ATOM 1358 N N . ILE A 1 186 ? -25.002 -1.302 27.931 1.00 98.44 186 ILE A N 1
ATOM 1359 C CA . ILE A 1 186 ? -24.219 -2.007 26.921 1.00 98.44 186 ILE A CA 1
ATOM 1360 C C . ILE A 1 186 ? -24.266 -3.504 27.221 1.00 98.44 186 ILE A C 1
ATOM 1362 O O . ILE A 1 186 ? -24.058 -3.922 28.362 1.00 98.44 186 ILE A O 1
ATOM 1366 N N . THR A 1 187 ? -24.562 -4.321 26.208 1.00 98.19 187 THR A N 1
ATOM 1367 C CA . THR A 1 187 ? -24.731 -5.776 26.376 1.00 98.19 187 THR A CA 1
ATOM 1368 C C . THR A 1 187 ? -23.902 -6.553 25.361 1.00 98.19 187 THR A C 1
ATOM 1370 O O . THR A 1 187 ? -24.132 -6.430 24.161 1.00 98.19 187 THR A O 1
ATOM 1373 N N . ASN A 1 188 ? -22.992 -7.408 25.834 1.00 97.38 188 ASN A N 1
ATOM 1374 C CA . ASN A 1 188 ? -22.193 -8.317 24.997 1.00 97.38 188 ASN A CA 1
ATOM 1375 C C . ASN A 1 188 ? -21.356 -7.640 23.890 1.00 97.38 188 ASN A C 1
ATOM 1377 O O . ASN A 1 188 ? -21.114 -8.251 22.841 1.00 97.38 188 ASN A O 1
ATOM 1381 N N . ALA A 1 189 ? -20.887 -6.409 24.113 1.00 97.62 189 ALA A N 1
ATOM 1382 C CA . ALA A 1 189 ? -19.952 -5.755 23.197 1.00 97.62 189 ALA A CA 1
ATOM 1383 C C . ALA A 1 189 ? -18.615 -6.507 23.189 1.00 97.62 189 ALA A C 1
ATOM 1385 O O . ALA A 1 189 ? -18.173 -6.961 24.241 1.00 97.62 189 ALA A O 1
ATOM 1386 N N . ILE A 1 190 ? -17.976 -6.657 22.027 1.00 95.81 190 ILE A N 1
ATOM 1387 C CA . ILE A 1 190 ? -16.676 -7.338 21.937 1.00 95.81 190 ILE A CA 1
ATOM 1388 C C . ILE A 1 190 ? -15.545 -6.334 22.137 1.00 95.81 190 ILE A C 1
ATOM 1390 O O . ILE A 1 190 ? -15.559 -5.284 21.503 1.00 95.81 190 ILE A O 1
ATOM 1394 N N . VAL A 1 191 ? -14.576 -6.639 22.997 1.00 94.12 191 VAL A N 1
ATOM 1395 C CA . VAL A 1 191 ? -13.325 -5.882 23.110 1.00 94.12 191 VAL A CA 1
ATOM 1396 C C . VAL A 1 191 ? -12.494 -6.174 21.865 1.00 94.12 191 VAL A C 1
ATOM 1398 O O . VAL A 1 191 ? -12.236 -7.340 21.571 1.00 94.12 191 VAL A O 1
ATOM 1401 N N . ILE A 1 192 ? -12.107 -5.135 21.123 1.00 91.88 192 ILE A N 1
ATOM 1402 C CA . ILE A 1 192 ? -11.379 -5.261 19.847 1.00 91.88 192 ILE A CA 1
ATOM 1403 C C . ILE A 1 192 ? -9.934 -4.772 19.913 1.00 91.88 192 ILE A C 1
ATOM 1405 O O . ILE A 1 192 ? -9.157 -5.097 19.025 1.00 91.88 192 ILE A O 1
ATOM 1409 N N . ALA A 1 193 ? -9.590 -3.989 20.935 1.00 88.19 193 ALA A N 1
ATOM 1410 C CA . ALA A 1 193 ? -8.237 -3.503 21.178 1.00 88.19 193 ALA A CA 1
ATOM 1411 C C . ALA A 1 193 ? -8.089 -3.002 22.616 1.00 88.19 193 ALA A C 1
ATOM 1413 O O . ALA A 1 193 ? -9.072 -2.577 23.228 1.00 88.19 193 ALA A O 1
ATOM 1414 N N . THR A 1 194 ? -6.863 -2.998 23.124 1.00 86.44 194 THR A N 1
ATOM 1415 C CA . THR A 1 194 ? -6.475 -2.511 24.457 1.00 86.44 194 THR A CA 1
ATOM 1416 C C . THR A 1 194 ? -5.250 -1.615 24.318 1.00 86.44 194 THR A C 1
ATOM 1418 O O . THR A 1 194 ? -4.446 -1.873 23.437 1.00 86.44 194 THR A O 1
ATOM 1421 N N . SER A 1 195 ? -5.082 -0.594 25.163 1.00 78.19 195 SER A N 1
ATOM 1422 C CA . SER A 1 195 ? -3.866 0.239 25.152 1.00 78.19 195 SER A CA 1
ATOM 1423 C C . SER A 1 195 ? -2.965 -0.010 26.373 1.00 78.19 195 SER A C 1
ATOM 1425 O O . SER A 1 195 ? -3.307 -0.775 27.275 1.00 78.19 195 SER A O 1
ATOM 1427 N N . PHE A 1 196 ? -1.829 0.701 26.426 1.00 59.47 196 PHE A N 1
ATOM 1428 C CA . PHE A 1 196 ? -0.749 0.647 27.431 1.00 59.47 196 PHE A CA 1
ATOM 1429 C C . PHE A 1 196 ? -1.174 0.734 28.912 1.00 59.47 196 PHE A C 1
ATOM 1431 O O . PHE A 1 196 ? -0.353 0.514 29.803 1.00 59.47 196 PHE A O 1
ATOM 1438 N N . ARG A 1 197 ? -2.422 1.126 29.208 1.00 58.47 197 ARG A N 1
ATOM 1439 C CA . ARG A 1 197 ? -2.944 1.251 30.575 1.00 58.47 197 ARG A CA 1
ATOM 1440 C C . ARG A 1 197 ? -4.012 0.194 30.801 1.00 58.47 197 ARG A C 1
ATOM 1442 O O . ARG A 1 197 ? -5.159 0.354 30.377 1.00 58.47 197 ARG A O 1
ATOM 1449 N N . THR A 1 198 ? -3.599 -0.868 31.488 1.00 70.12 198 THR A N 1
ATOM 1450 C CA . THR A 1 198 ? -4.449 -1.972 31.934 1.00 70.12 198 THR A CA 1
ATOM 1451 C C . THR A 1 198 ? -5.779 -1.434 32.477 1.00 70.12 198 THR A C 1
ATOM 1453 O O . THR A 1 198 ? -5.806 -0.450 33.207 1.00 70.12 198 THR A O 1
ATOM 1456 N N . ASN A 1 199 ? -6.881 -2.025 32.005 1.00 82.69 199 ASN A N 1
ATOM 1457 C CA . ASN A 1 199 ? -8.290 -1.785 32.355 1.00 82.69 199 ASN A CA 1
ATOM 1458 C C . ASN A 1 199 ? -8.899 -0.365 32.234 1.00 82.69 199 ASN A C 1
ATOM 1460 O O . ASN A 1 199 ? -10.101 -0.226 32.459 1.00 82.69 199 ASN A O 1
ATOM 1464 N N . LEU A 1 200 ? -8.147 0.665 31.829 1.00 91.06 200 LEU A N 1
ATOM 1465 C CA . LEU A 1 200 ? -8.667 2.037 31.680 1.00 91.06 200 LEU A CA 1
ATOM 1466 C C . LEU A 1 200 ? -8.994 2.423 30.239 1.00 91.06 200 LEU A C 1
ATOM 1468 O O . LEU A 1 200 ? -9.860 3.267 30.006 1.00 91.06 200 LEU A O 1
ATOM 1472 N N . GLN A 1 201 ? -8.269 1.853 29.279 1.00 91.38 201 GLN A N 1
ATOM 1473 C CA . GLN A 1 201 ? -8.316 2.288 27.891 1.00 91.38 201 GLN A CA 1
ATOM 1474 C C . GLN A 1 201 ? -8.393 1.097 26.946 1.00 91.38 201 GLN A C 1
ATOM 1476 O O . GLN A 1 201 ? -7.457 0.308 26.826 1.00 91.38 201 GLN A O 1
ATOM 1481 N N . PHE A 1 202 ? -9.531 0.960 26.279 1.00 92.69 202 PHE A N 1
ATOM 1482 C CA . PHE A 1 202 ? -9.783 -0.129 25.343 1.00 92.69 202 PHE A CA 1
ATOM 1483 C C . PHE A 1 202 ? -10.925 0.227 24.398 1.00 92.69 202 PHE A C 1
ATOM 1485 O O . PHE A 1 202 ? -11.685 1.165 24.632 1.00 92.69 202 PHE A O 1
ATOM 1492 N N . TRP A 1 203 ? -11.049 -0.529 23.318 1.00 93.81 203 TRP A N 1
ATOM 1493 C CA . TRP A 1 203 ? -12.101 -0.365 22.327 1.00 93.81 203 TRP A CA 1
ATOM 1494 C C . TRP A 1 203 ? -13.074 -1.520 22.402 1.00 93.81 203 TRP A C 1
ATOM 1496 O O . TRP A 1 203 ? -12.667 -2.678 22.496 1.00 93.81 203 TRP A O 1
ATOM 1506 N N . ILE A 1 204 ? -14.359 -1.203 22.285 1.00 95.75 204 ILE A N 1
ATOM 1507 C CA . ILE A 1 204 ? -15.406 -2.201 22.094 1.00 95.75 204 ILE A CA 1
ATOM 1508 C C . ILE A 1 204 ? -16.107 -1.997 20.75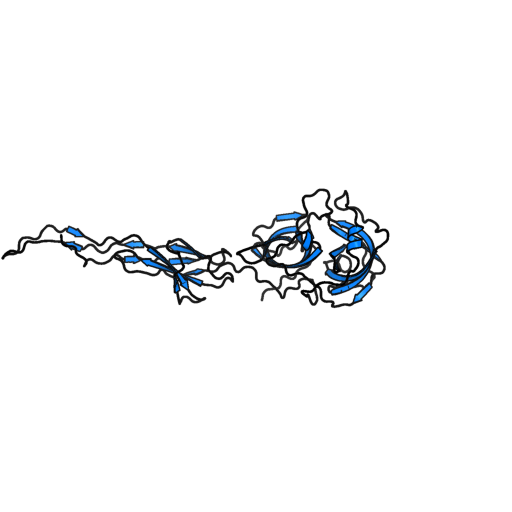8 1.00 95.75 204 ILE A C 1
ATOM 1510 O O . ILE A 1 204 ? -16.141 -0.884 20.235 1.00 95.75 204 ILE A O 1
ATOM 1514 N N . GLN A 1 205 ? -16.701 -3.062 20.231 1.00 95.56 205 GLN A N 1
ATOM 1515 C CA . GLN A 1 205 ? -17.445 -3.049 18.980 1.00 95.56 205 GLN A CA 1
ATOM 1516 C C . GLN A 1 205 ? -18.754 -3.837 19.081 1.00 95.56 205 GLN A C 1
ATOM 1518 O O . GLN A 1 205 ? -18.881 -4.802 19.838 1.00 95.56 205 GLN A O 1
ATOM 1523 N N . ASP A 1 206 ? -19.724 -3.430 18.270 1.00 96.38 206 ASP A N 1
ATOM 1524 C CA . ASP A 1 206 ? -20.947 -4.162 17.976 1.00 96.38 206 ASP A CA 1
ATOM 1525 C C . ASP A 1 206 ? -21.245 -4.169 16.459 1.00 96.38 206 ASP A C 1
ATOM 1527 O O . ASP A 1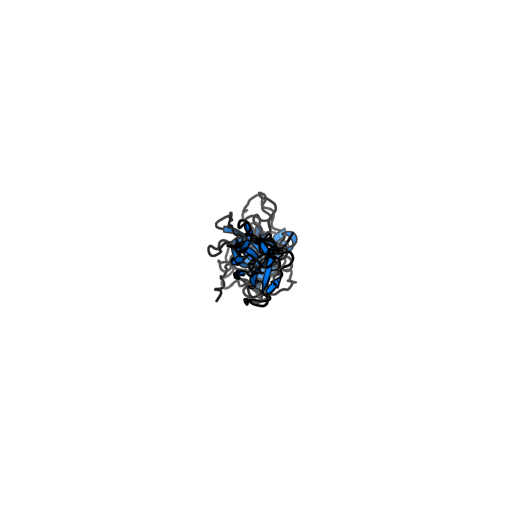 206 ? -20.420 -3.775 15.626 1.00 96.38 206 ASP A O 1
ATOM 1531 N N . SER A 1 207 ? -22.426 -4.643 16.062 1.00 94.62 207 SER A N 1
ATOM 1532 C CA . SER A 1 207 ? -22.868 -4.686 14.662 1.00 94.62 207 SER A CA 1
ATOM 1533 C C . SER A 1 207 ? -22.901 -3.313 13.988 1.00 94.62 207 SER A C 1
ATOM 1535 O O . SER A 1 207 ? -22.824 -3.218 12.761 1.00 94.62 207 SER A O 1
ATOM 1537 N N . ASN A 1 208 ? -22.959 -2.228 14.757 1.00 92.50 208 ASN A N 1
ATOM 1538 C CA . ASN A 1 208 ? -23.216 -0.876 14.275 1.00 92.50 208 ASN A CA 1
ATOM 1539 C C . ASN A 1 208 ? -21.979 0.029 14.326 1.00 92.50 208 ASN A C 1
ATOM 1541 O O . ASN A 1 208 ? -21.821 0.869 13.444 1.00 92.50 208 ASN A O 1
ATOM 1545 N N . SER A 1 209 ? -21.107 -0.118 15.325 1.00 93.00 209 SER A N 1
ATOM 1546 C CA . SER A 1 209 ? -19.951 0.768 15.518 1.00 93.00 209 SER A CA 1
ATOM 1547 C C . SER A 1 209 ? -18.938 0.180 16.502 1.00 93.00 209 SER A C 1
ATOM 1549 O O . SER A 1 209 ? -19.242 -0.739 17.255 1.00 93.00 209 SER A O 1
ATOM 1551 N N . ALA A 1 210 ? -17.748 0.767 16.538 1.00 94.50 210 ALA A N 1
ATOM 1552 C CA . ALA A 1 210 ? -16.847 0.744 17.680 1.00 94.50 210 ALA A CA 1
ATOM 1553 C C . ALA A 1 210 ? -16.970 2.037 18.506 1.00 94.50 210 ALA A C 1
ATOM 1555 O O . ALA A 1 210 ? -17.482 3.048 18.014 1.00 94.50 210 ALA A O 1
ATOM 1556 N N . ILE A 1 211 ? -16.523 1.994 19.758 1.00 95.12 211 ILE A N 1
ATOM 1557 C CA . ILE A 1 211 ? -16.315 3.167 20.612 1.00 95.12 211 ILE A CA 1
ATOM 1558 C C . ILE A 1 211 ? -15.166 2.889 21.582 1.00 95.12 211 ILE A C 1
ATOM 1560 O O . ILE A 1 211 ? -14.971 1.751 22.019 1.00 95.12 211 ILE A O 1
ATOM 1564 N N . GLN A 1 212 ? -14.415 3.932 21.919 1.00 94.25 212 GLN A N 1
ATOM 1565 C CA . GLN A 1 212 ? -13.351 3.855 22.907 1.00 94.25 212 GLN A CA 1
ATOM 1566 C C . GLN A 1 212 ? -13.909 4.059 24.318 1.00 94.25 212 GLN A C 1
ATOM 1568 O O . GLN A 1 212 ? -14.713 4.961 24.570 1.00 94.25 212 GLN A O 1
ATOM 1573 N N . LEU A 1 213 ? -13.433 3.246 25.251 1.00 95.12 213 LEU A N 1
ATOM 1574 C CA . LEU A 1 213 ? -13.499 3.514 26.675 1.00 95.12 213 LEU A CA 1
ATOM 1575 C C . LEU A 1 213 ? -12.198 4.209 27.067 1.00 95.12 213 LEU A C 1
ATOM 1577 O O . LEU A 1 213 ? -11.116 3.684 26.820 1.00 95.12 213 LEU A O 1
ATOM 1581 N N . TYR A 1 214 ? -12.322 5.399 27.641 1.00 93.69 214 TYR A N 1
ATOM 1582 C CA . TYR A 1 214 ? -11.231 6.167 28.228 1.00 93.69 214 TYR A CA 1
ATOM 1583 C C . TYR A 1 214 ? -11.644 6.496 29.660 1.00 93.69 214 TYR A C 1
ATOM 1585 O O . TYR A 1 214 ? -12.136 7.582 29.972 1.00 93.69 214 TYR A O 1
ATOM 1593 N N . LEU A 1 215 ? -11.567 5.483 30.519 1.00 94.94 215 LEU A N 1
ATOM 1594 C CA . LEU A 1 215 ? -12.134 5.545 31.854 1.00 94.94 215 LEU A CA 1
ATOM 1595 C C . LEU A 1 215 ? -11.313 6.469 32.754 1.00 94.94 215 LEU A C 1
ATOM 1597 O O . LEU A 1 215 ? -10.084 6.486 32.731 1.00 94.94 215 LEU A O 1
ATOM 1601 N N . THR A 1 216 ? -12.021 7.230 33.580 1.00 93.44 216 THR A N 1
ATOM 1602 C CA . THR A 1 216 ? -11.423 8.105 34.603 1.00 93.44 216 THR A CA 1
ATOM 1603 C C . THR A 1 216 ? -11.054 7.360 35.884 1.00 93.44 216 THR A C 1
ATOM 1605 O O . THR A 1 216 ? -10.272 7.865 36.686 1.00 93.44 216 THR A O 1
ATOM 1608 N N . GLN A 1 217 ? -11.621 6.170 36.080 1.00 92.81 217 GLN A N 1
ATOM 1609 C CA . GLN A 1 217 ? -11.386 5.287 37.217 1.00 92.81 217 GLN A CA 1
ATOM 1610 C C . GLN A 1 217 ? -11.169 3.861 36.706 1.00 92.81 217 GLN A C 1
ATOM 1612 O O . GLN A 1 217 ? -11.825 3.475 35.733 1.00 92.81 217 GLN A O 1
ATOM 1617 N N . PRO A 1 218 ? -10.273 3.080 37.334 1.00 91.69 218 PRO A N 1
ATOM 1618 C CA . PRO A 1 218 ? -10.048 1.698 36.938 1.00 91.69 218 PRO A CA 1
ATOM 1619 C C . PRO A 1 218 ? -11.314 0.873 37.151 1.00 91.69 218 PRO A C 1
ATOM 1621 O O . PRO A 1 218 ? -12.139 1.168 38.021 1.00 91.69 218 PRO A O 1
ATOM 1624 N N . LEU A 1 219 ? -11.452 -0.190 36.361 1.00 92.88 219 LEU A N 1
ATOM 1625 C CA . LEU A 1 219 ? -12.458 -1.213 36.629 1.00 92.88 219 LEU A CA 1
ATOM 1626 C C . LEU A 1 219 ? -12.185 -1.877 37.988 1.00 92.88 219 LEU A C 1
ATOM 1628 O O . LEU A 1 219 ? -11.088 -1.774 38.544 1.00 92.88 219 LEU A O 1
ATOM 1632 N N . ALA A 1 220 ? -13.198 -2.555 38.534 1.00 90.56 220 ALA A N 1
ATOM 1633 C CA . ALA A 1 220 ? -13.064 -3.261 39.804 1.00 90.56 220 ALA A CA 1
ATOM 1634 C C . ALA A 1 220 ? -11.858 -4.221 39.789 1.00 90.56 220 ALA A C 1
ATOM 1636 O O . ALA A 1 220 ? -11.516 -4.800 38.755 1.00 90.56 220 ALA A O 1
ATOM 1637 N N . ILE A 1 221 ? -11.220 -4.383 40.952 1.00 84.69 221 ILE A N 1
ATOM 1638 C CA . ILE A 1 221 ? -10.046 -5.249 41.121 1.00 84.69 221 ILE A CA 1
ATOM 1639 C C . ILE A 1 221 ? -10.354 -6.659 40.597 1.00 84.69 221 ILE A C 1
ATOM 1641 O O . ILE A 1 221 ? -11.410 -7.216 40.893 1.00 84.69 221 ILE A O 1
ATOM 1645 N N . GLY A 1 222 ? -9.412 -7.234 39.843 1.00 85.19 222 GLY A N 1
ATOM 1646 C CA . GLY A 1 222 ? -9.530 -8.576 39.262 1.00 85.19 222 GLY A CA 1
ATOM 1647 C C . GLY A 1 222 ? -10.198 -8.623 37.885 1.00 85.19 222 GLY A C 1
ATOM 1648 O O . GLY A 1 222 ? -10.370 -9.711 37.343 1.00 85.19 222 GLY A O 1
ATOM 1649 N N . ILE A 1 223 ? -10.568 -7.473 37.309 1.00 87.25 223 ILE A N 1
ATOM 1650 C CA . ILE A 1 223 ? -11.020 -7.389 35.917 1.00 87.25 223 ILE A CA 1
ATOM 1651 C C . ILE A 1 223 ? -9.833 -7.031 35.023 1.00 87.25 223 ILE A C 1
ATOM 1653 O O . ILE A 1 223 ? -9.461 -5.860 34.900 1.00 87.25 223 ILE A O 1
ATOM 1657 N N . ASP A 1 224 ? -9.287 -8.052 34.369 1.00 89.62 224 ASP A N 1
ATOM 1658 C CA . ASP A 1 224 ? -8.301 -7.898 33.305 1.00 89.62 224 ASP A CA 1
ATOM 1659 C C . ASP A 1 224 ? -9.013 -7.833 31.957 1.00 89.62 224 ASP A C 1
ATOM 1661 O O . ASP A 1 224 ? -9.737 -8.756 31.571 1.00 89.62 224 ASP A O 1
ATOM 1665 N N . ILE A 1 225 ? -8.815 -6.723 31.246 1.00 91.62 225 ILE A N 1
ATOM 1666 C CA . ILE A 1 225 ? -9.378 -6.531 29.912 1.00 91.62 225 ILE A CA 1
ATOM 1667 C C . ILE A 1 225 ? -8.424 -7.103 28.877 1.00 91.62 225 ILE A C 1
ATOM 1669 O O . ILE A 1 225 ? -7.257 -6.723 28.823 1.00 91.62 225 ILE A O 1
ATOM 1673 N N . ALA A 1 226 ? -8.957 -7.983 28.040 1.00 90.19 226 ALA A N 1
ATOM 1674 C CA . ALA A 1 226 ? -8.251 -8.591 26.927 1.00 90.19 226 ALA A CA 1
ATOM 1675 C C . ALA A 1 226 ? -9.111 -8.535 25.666 1.00 90.19 226 ALA A C 1
ATOM 1677 O O . ALA A 1 226 ? -10.346 -8.558 25.723 1.00 90.19 226 ALA A O 1
ATOM 1678 N N . VAL A 1 227 ? -8.450 -8.478 24.514 1.00 90.44 227 VAL A N 1
ATOM 1679 C CA . VAL A 1 227 ? -9.141 -8.552 23.231 1.00 90.44 227 VAL A CA 1
ATOM 1680 C C . VAL A 1 227 ? -9.858 -9.900 23.078 1.00 90.44 227 VAL A C 1
ATOM 1682 O O . VAL A 1 227 ? -9.453 -10.912 23.643 1.00 90.44 227 VAL A O 1
ATOM 1685 N N . GLY A 1 228 ? -11.009 -9.896 22.398 1.00 91.06 228 GLY A N 1
ATOM 1686 C CA . GLY A 1 228 ? -11.861 -11.075 22.251 1.00 91.06 228 GLY A CA 1
ATOM 1687 C C . GLY A 1 228 ? -12.773 -11.338 23.454 1.00 91.06 228 GLY A C 1
ATOM 1688 O O . GLY A 1 228 ? -13.612 -12.239 23.406 1.00 91.06 228 GLY A O 1
ATOM 1689 N N . GLN A 1 229 ? -12.700 -10.550 24.526 1.00 94.25 229 GLN A N 1
ATOM 1690 C CA . GLN A 1 229 ? -13.708 -10.606 25.585 1.00 94.25 229 GLN A CA 1
ATOM 1691 C C . GLN A 1 229 ? -15.044 -10.024 25.113 1.00 94.25 229 GLN A C 1
ATOM 1693 O O . GLN A 1 229 ? -15.075 -9.039 24.375 1.00 94.25 229 GLN A O 1
ATOM 1698 N N . ARG A 1 230 ? -16.166 -10.588 25.573 1.00 96.31 230 ARG A N 1
ATOM 1699 C CA . ARG A 1 230 ? -17.470 -9.909 25.521 1.00 96.31 230 ARG A CA 1
ATOM 1700 C C . ARG A 1 230 ? -17.778 -9.295 26.864 1.00 96.31 230 ARG A C 1
ATOM 1702 O O . ARG A 1 230 ? -17.697 -9.981 27.876 1.00 96.31 230 ARG A O 1
ATOM 1709 N N . VAL A 1 231 ? -18.179 -8.033 26.860 1.00 97.94 231 VAL A N 1
ATOM 1710 C CA . VAL A 1 231 ? -18.416 -7.262 28.078 1.00 97.94 231 VAL A CA 1
ATOM 1711 C C . VAL A 1 231 ? -19.809 -6.644 28.095 1.00 97.94 231 VAL A C 1
ATOM 1713 O O . VAL A 1 231 ? -20.386 -6.317 27.054 1.00 97.94 231 VAL A O 1
ATOM 1716 N N . SER A 1 232 ? -20.351 -6.493 29.298 1.00 98.38 232 SER A N 1
ATOM 1717 C CA . SER A 1 232 ? -21.602 -5.789 29.579 1.00 98.38 232 SER A CA 1
ATOM 1718 C C . SER A 1 232 ? -21.374 -4.786 30.701 1.00 98.38 232 SER A C 1
ATOM 1720 O O . SER A 1 232 ? -20.633 -5.068 31.638 1.00 98.38 232 SER A O 1
ATOM 1722 N N . PHE A 1 233 ? -21.998 -3.616 30.610 1.00 98.38 233 PHE A N 1
ATOM 1723 C CA . PHE A 1 233 ? -21.906 -2.561 31.621 1.00 98.38 233 PHE A CA 1
ATOM 1724 C C . PHE A 1 233 ? -22.977 -1.495 31.381 1.00 98.38 233 PHE A C 1
ATOM 1726 O O . PHE A 1 233 ? -23.638 -1.483 30.346 1.00 98.38 233 PHE A O 1
ATOM 1733 N N . VAL A 1 234 ? -23.125 -0.566 32.317 1.00 98.44 234 VAL A N 1
ATOM 1734 C CA . VAL A 1 234 ? -23.945 0.638 32.157 1.00 98.44 234 VAL A CA 1
ATOM 1735 C C . VAL A 1 234 ? -23.021 1.827 31.909 1.00 98.44 234 VAL A C 1
ATOM 1737 O O . VAL A 1 234 ? -22.211 2.162 32.769 1.00 98.44 234 VAL A O 1
ATOM 1740 N N . ALA A 1 235 ? -23.127 2.471 30.748 1.00 98.00 235 ALA A N 1
ATOM 1741 C CA . ALA A 1 235 ? -22.417 3.710 30.446 1.00 98.00 235 ALA A CA 1
ATOM 1742 C C . ALA A 1 235 ? -23.094 4.878 31.178 1.00 98.00 235 ALA A C 1
ATOM 1744 O O . ALA A 1 235 ? -24.276 5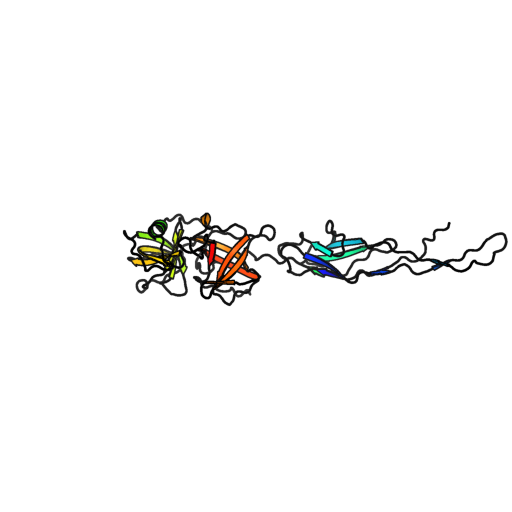.152 30.951 1.00 98.00 235 ALA A O 1
ATOM 1745 N N . THR A 1 236 ? -22.355 5.555 32.061 1.00 97.62 236 THR A N 1
ATOM 1746 C CA . THR A 1 236 ? -22.894 6.632 32.912 1.00 97.62 236 THR A CA 1
ATOM 1747 C C . THR A 1 236 ? -22.378 8.007 32.519 1.00 97.62 236 THR A C 1
ATOM 1749 O O . THR A 1 236 ? -23.089 8.988 32.717 1.00 97.62 236 THR A O 1
ATOM 1752 N N . HIS A 1 237 ? -21.168 8.085 31.959 1.00 96.19 237 HIS A N 1
ATOM 1753 C CA . HIS A 1 237 ? -20.585 9.330 31.474 1.00 96.19 237 HIS A CA 1
ATOM 1754 C C . HIS A 1 237 ? -19.858 9.127 30.152 1.00 96.19 237 HIS A C 1
ATOM 1756 O O . HIS A 1 237 ? -19.281 8.068 29.880 1.00 96.19 237 HIS A O 1
ATOM 1762 N N . SER A 1 238 ? -19.851 10.184 29.357 1.00 95.06 238 SER A N 1
ATOM 1763 C CA . SER A 1 238 ? -19.122 10.278 28.104 1.00 95.06 238 SER A CA 1
ATOM 1764 C C . SER A 1 238 ? -18.227 11.503 28.082 1.00 95.06 238 SER A C 1
ATOM 1766 O O . SER A 1 238 ? -18.457 12.467 28.807 1.00 95.06 238 SER A O 1
ATOM 1768 N N . THR A 1 239 ? -17.226 11.494 27.218 1.00 92.50 239 THR A N 1
ATOM 1769 C CA . THR A 1 239 ? -16.440 12.682 26.889 1.00 92.50 239 THR A CA 1
ATOM 1770 C C . THR A 1 239 ? -16.214 12.753 25.381 1.00 92.50 239 THR A C 1
ATOM 1772 O O . THR A 1 239 ? -16.528 11.809 24.649 1.00 92.50 239 THR A O 1
ATOM 1775 N N . VAL A 1 240 ? -15.699 13.885 24.915 1.00 90.94 240 VAL A N 1
ATOM 1776 C CA . VAL A 1 240 ? -15.224 14.065 23.546 1.00 90.94 240 VAL A CA 1
ATOM 1777 C C . VAL A 1 240 ? -13.758 14.452 23.629 1.00 90.94 240 VAL A C 1
ATOM 1779 O O . VAL A 1 240 ? -13.418 15.415 24.304 1.00 90.94 240 VAL A O 1
ATOM 1782 N N . TYR A 1 241 ? -12.894 13.711 22.947 1.00 87.06 241 TYR A N 1
ATOM 1783 C CA . TYR A 1 241 ? -11.472 14.030 22.865 1.00 87.06 241 TYR A CA 1
ATOM 1784 C C . TYR A 1 241 ? -11.099 14.264 21.408 1.00 87.06 241 TYR A C 1
ATOM 1786 O O . TYR A 1 241 ? -11.244 13.358 20.585 1.00 87.06 241 TYR A O 1
ATOM 1794 N N . SER A 1 242 ? -10.664 15.480 21.064 1.00 86.19 242 SER A N 1
ATOM 1795 C CA . SER A 1 242 ? -10.333 15.847 19.676 1.00 86.19 242 SER A CA 1
ATOM 1796 C C . SER A 1 242 ? -11.463 15.520 18.680 1.00 86.19 242 SER A C 1
ATOM 1798 O O . SER A 1 242 ? -11.237 14.981 17.595 1.00 86.19 242 SER A O 1
ATOM 1800 N N . GLY A 1 243 ? -12.714 15.763 19.083 1.00 87.75 243 GLY A N 1
ATOM 1801 C CA . GLY A 1 243 ? -13.900 15.460 18.275 1.00 87.75 243 GLY A CA 1
ATOM 1802 C C . GLY A 1 243 ? -14.302 13.979 18.215 1.00 87.75 243 GLY A C 1
ATOM 1803 O O . GLY A 1 243 ? -15.215 13.638 17.457 1.00 87.75 243 GLY A O 1
ATOM 1804 N N . GLN A 1 244 ? -13.652 13.091 18.976 1.00 88.94 244 GLN A N 1
ATOM 1805 C CA . GLN A 1 244 ? -13.998 11.670 19.055 1.00 88.94 244 GLN A CA 1
ATOM 1806 C C . GLN A 1 244 ? -14.832 11.358 20.309 1.00 88.94 244 GLN A C 1
ATOM 1808 O O . GLN A 1 244 ? -14.376 11.647 21.416 1.00 88.94 244 GLN A O 1
ATOM 1813 N N . PRO A 1 245 ? -16.029 10.754 20.178 1.00 92.38 245 PRO A N 1
ATOM 1814 C CA . PRO A 1 245 ? -16.809 10.295 21.326 1.00 92.38 245 PRO A CA 1
ATOM 1815 C C . PRO A 1 245 ? -16.127 9.146 22.082 1.00 92.38 245 PRO A C 1
ATOM 1817 O O . PRO A 1 245 ? -15.691 8.162 21.481 1.00 92.38 245 PRO A O 1
ATOM 1820 N N . GLN A 1 246 ? -16.120 9.234 23.411 1.00 94.06 246 GLN A N 1
ATOM 1821 C CA . GLN A 1 246 ? -15.561 8.226 24.315 1.00 94.06 246 GLN A CA 1
ATOM 1822 C C . GLN A 1 246 ? -16.490 7.986 25.513 1.00 94.06 246 GLN A C 1
ATOM 1824 O O . GLN A 1 246 ? -17.227 8.880 25.936 1.00 94.06 246 GLN A O 1
ATOM 1829 N N . ILE A 1 247 ? -16.426 6.791 26.103 1.00 96.62 247 ILE A N 1
ATOM 1830 C CA . ILE A 1 247 ? -17.059 6.482 27.395 1.00 96.62 247 ILE A CA 1
ATOM 1831 C C . ILE A 1 247 ? -16.036 6.730 28.502 1.00 96.62 247 ILE A C 1
ATOM 1833 O O . ILE A 1 247 ? -14.960 6.135 28.483 1.00 96.62 247 ILE A O 1
ATOM 1837 N N . SER A 1 248 ? -16.374 7.580 29.472 1.00 95.94 248 SER A N 1
ATOM 1838 C CA . SER A 1 248 ? -15.455 8.010 30.538 1.00 95.94 248 SER A CA 1
ATOM 1839 C C . SER A 1 248 ? -15.778 7.433 31.919 1.00 95.94 248 SER A C 1
ATOM 1841 O O . SER A 1 248 ? -14.935 7.469 32.823 1.00 95.94 248 SER A O 1
ATOM 1843 N N . SER A 1 249 ? -16.982 6.878 32.092 1.00 97.06 249 SER A N 1
ATOM 1844 C CA . SER A 1 249 ? -17.396 6.178 33.309 1.00 97.06 249 SER A CA 1
ATOM 1845 C C . SER A 1 249 ? -18.439 5.102 33.015 1.00 97.06 249 SER A C 1
ATOM 1847 O O . SER A 1 249 ? -19.321 5.274 32.164 1.00 97.06 249 SER A O 1
ATOM 1849 N N . VAL A 1 250 ? -18.337 3.994 33.748 1.00 97.94 250 VAL A N 1
ATOM 1850 C CA . VAL A 1 250 ? -19.221 2.831 33.650 1.00 97.94 250 VAL A CA 1
ATOM 1851 C C . VAL A 1 250 ? -19.580 2.306 35.041 1.00 97.94 250 VAL A C 1
ATOM 1853 O O . VAL A 1 250 ? -18.848 2.526 36.004 1.00 97.94 250 VAL A O 1
ATOM 1856 N N . SER A 1 251 ? -20.686 1.576 35.149 1.00 97.50 251 SER A N 1
ATOM 1857 C CA . SER A 1 251 ? -21.038 0.783 36.332 1.00 97.50 251 SER A CA 1
ATOM 1858 C C . SER A 1 251 ? -21.473 -0.628 35.937 1.00 97.50 251 SER A C 1
ATOM 1860 O O . SER A 1 251 ? -21.724 -0.904 34.763 1.00 97.50 251 SER A O 1
ATOM 1862 N N . ASN A 1 252 ? -21.538 -1.540 36.913 1.00 97.06 252 ASN A N 1
ATOM 1863 C CA . ASN A 1 252 ? -21.956 -2.934 36.713 1.00 97.06 252 ASN A CA 1
ATOM 1864 C C . ASN A 1 252 ? -21.184 -3.646 35.587 1.00 97.06 252 ASN A C 1
ATOM 1866 O O . ASN A 1 252 ? -21.785 -4.341 34.769 1.00 97.06 252 ASN A O 1
ATOM 1870 N N . PHE A 1 253 ? -19.867 -3.432 35.518 1.00 97.88 253 PHE A N 1
ATOM 1871 C CA . PHE A 1 253 ? -19.028 -4.028 34.482 1.00 97.88 253 PHE A CA 1
ATOM 1872 C C . PHE A 1 253 ? -18.860 -5.531 34.695 1.00 97.88 253 PHE A C 1
ATOM 1874 O O . PHE A 1 253 ? -18.566 -5.978 35.803 1.00 97.88 253 PHE A O 1
ATOM 1881 N N . GLN A 1 254 ? -19.038 -6.302 33.626 1.00 97.19 254 GLN A N 1
ATOM 1882 C CA . GLN A 1 254 ? -18.969 -7.758 33.625 1.00 97.19 254 GLN A CA 1
ATOM 1883 C C . GLN A 1 254 ? -18.289 -8.246 32.346 1.00 97.19 254 GLN A C 1
ATOM 1885 O O . GLN A 1 254 ? -18.561 -7.727 31.261 1.00 97.19 254 GLN A O 1
ATOM 1890 N N . VAL A 1 255 ? -17.441 -9.268 32.473 1.00 97.06 255 VAL A N 1
ATOM 1891 C CA . VAL A 1 255 ? -16.939 -10.058 31.343 1.00 97.06 255 VAL A CA 1
ATOM 1892 C C . VAL A 1 255 ? -17.834 -11.287 31.208 1.00 97.06 255 VAL A C 1
ATOM 1894 O O . VAL A 1 255 ? -17.935 -12.092 32.128 1.00 97.06 255 VAL A O 1
ATOM 1897 N N . ASN A 1 256 ? -18.510 -11.417 30.071 1.00 97.56 256 ASN A N 1
ATOM 1898 C CA . ASN A 1 256 ? -19.499 -12.464 29.820 1.00 97.56 256 ASN A CA 1
ATOM 1899 C C . ASN A 1 256 ? -18.872 -13.702 29.166 1.00 97.56 256 ASN A C 1
ATOM 1901 O O . ASN A 1 256 ? -19.330 -14.820 29.387 1.00 97.56 256 ASN A O 1
ATOM 1905 N N . SER A 1 257 ? -17.850 -13.505 28.327 1.00 95.81 257 SER A N 1
ATOM 1906 C CA . SER A 1 257 ? -17.126 -14.581 27.642 1.00 95.81 257 SER A CA 1
ATOM 1907 C C . SER A 1 257 ? -15.729 -14.133 27.211 1.00 95.81 257 SER A C 1
ATOM 1909 O O . SER A 1 257 ? -15.469 -12.937 27.080 1.00 95.81 257 SER A O 1
ATOM 1911 N N . TYR A 1 258 ? -14.852 -15.104 26.950 1.00 93.88 258 TYR A N 1
ATOM 1912 C CA . TYR A 1 258 ? -13.453 -14.925 26.537 1.00 93.88 258 TYR A CA 1
ATOM 1913 C C . TYR A 1 258 ? -13.224 -15.493 25.130 1.00 93.88 258 TYR A C 1
ATOM 1915 O O . TYR A 1 258 ? -14.117 -16.156 24.594 1.00 93.88 258 TYR A O 1
ATOM 1923 N N . ASP A 1 259 ? -12.067 -15.194 24.534 1.00 90.44 259 ASP A N 1
ATOM 1924 C CA . ASP A 1 259 ? -11.563 -15.781 23.278 1.00 90.44 259 ASP A CA 1
ATOM 1925 C C . ASP A 1 259 ? -12.550 -15.749 22.099 1.00 90.44 259 ASP A C 1
ATOM 1927 O O . ASP A 1 259 ? -12.587 -16.638 21.244 1.00 90.44 259 ASP A O 1
ATOM 1931 N N . ASN A 1 260 ? -13.389 -14.715 22.040 1.00 92.56 260 ASN A N 1
ATOM 1932 C CA . ASN A 1 260 ? -14.351 -14.556 20.960 1.00 92.56 260 ASN A CA 1
ATOM 1933 C C . ASN A 1 260 ? -13.623 -14.069 19.704 1.00 92.56 260 ASN A C 1
ATOM 1935 O O . ASN A 1 260 ? -12.786 -13.169 19.801 1.00 92.56 260 ASN A O 1
ATOM 1939 N N . PRO A 1 261 ? -13.977 -14.589 18.515 1.00 91.88 261 PRO A N 1
ATOM 1940 C CA . PRO A 1 261 ? -13.414 -14.088 17.276 1.00 91.88 261 PRO A CA 1
ATOM 1941 C C . PRO A 1 261 ? -13.691 -12.598 17.107 1.00 91.88 261 PRO A C 1
ATOM 1943 O O . PRO A 1 261 ? -14.845 -12.168 17.209 1.00 91.88 261 PRO A O 1
ATOM 1946 N N . VAL A 1 262 ? -12.649 -11.822 16.815 1.00 92.00 262 VAL A N 1
ATOM 1947 C CA . VAL A 1 262 ? -12.787 -10.388 16.561 1.00 92.00 262 VAL A CA 1
ATOM 1948 C C . VAL A 1 262 ? -12.893 -10.150 15.065 1.00 92.00 262 VAL A C 1
ATOM 1950 O O . VAL A 1 262 ? -11.951 -10.427 14.315 1.00 92.00 262 VAL A O 1
ATOM 1953 N N . PRO A 1 263 ? -14.033 -9.646 14.589 1.00 92.44 263 PRO A N 1
ATOM 1954 C CA . PRO A 1 263 ? -14.195 -9.436 13.174 1.00 92.44 263 PRO A CA 1
ATOM 1955 C C . PRO A 1 263 ? -13.518 -8.165 12.685 1.00 92.44 263 PRO A C 1
ATOM 1957 O O . PRO A 1 263 ? -13.451 -7.153 13.385 1.00 92.44 263 PRO A O 1
ATOM 1960 N N . TYR A 1 264 ? -13.078 -8.216 11.434 1.00 92.88 264 TYR A N 1
ATOM 1961 C CA . TYR A 1 264 ? -12.521 -7.081 10.715 1.00 92.88 264 TYR A CA 1
ATOM 1962 C C . TYR A 1 264 ? -12.969 -7.081 9.253 1.00 92.88 264 TYR A C 1
ATOM 1964 O O . TYR A 1 264 ? -13.479 -8.073 8.724 1.00 92.88 264 TYR A O 1
ATOM 1972 N N . ILE A 1 265 ? -12.756 -5.945 8.597 1.00 93.44 265 ILE A N 1
ATOM 1973 C CA . ILE A 1 265 ? -13.027 -5.748 7.178 1.00 93.44 265 ILE A CA 1
ATOM 1974 C C . ILE A 1 265 ? -11.694 -5.592 6.440 1.00 93.44 265 ILE A C 1
ATOM 1976 O O . ILE A 1 265 ? -10.926 -4.677 6.725 1.00 93.44 265 ILE A O 1
ATOM 1980 N N . GLU A 1 266 ? -11.409 -6.470 5.483 1.00 94.25 266 GLU A N 1
ATOM 1981 C CA . GLU A 1 266 ? -10.229 -6.331 4.622 1.00 94.25 266 GLU A CA 1
ATOM 1982 C C . GLU A 1 266 ? -10.392 -5.130 3.677 1.00 94.25 266 GLU A C 1
ATOM 1984 O O . GLU A 1 266 ? -11.414 -5.011 2.992 1.00 94.25 266 GLU A O 1
ATOM 1989 N N . ARG A 1 267 ? -9.397 -4.235 3.651 1.00 95.88 267 ARG A N 1
ATOM 1990 C CA . ARG A 1 267 ? -9.436 -2.975 2.892 1.00 95.88 267 ARG A CA 1
ATOM 1991 C C . ARG A 1 267 ? -8.158 -2.652 2.122 1.00 95.88 267 ARG A C 1
ATOM 1993 O O . ARG A 1 267 ? -8.062 -1.572 1.531 1.00 95.88 267 ARG A O 1
ATOM 2000 N N . THR A 1 268 ? -7.199 -3.571 2.008 1.00 94.38 268 THR A N 1
ATOM 2001 C CA . THR A 1 268 ? -6.113 -3.376 1.039 1.00 94.38 268 THR A CA 1
ATOM 2002 C C . THR A 1 268 ? -6.663 -3.222 -0.389 1.00 94.38 268 THR A C 1
ATOM 2004 O O . THR A 1 268 ? -7.441 -4.041 -0.872 1.00 94.38 268 THR A O 1
ATOM 2007 N N . GLY A 1 269 ? -6.257 -2.144 -1.072 1.00 93.56 269 GLY A N 1
ATOM 2008 C CA . GLY A 1 269 ? -6.705 -1.793 -2.425 1.00 93.56 269 GLY A CA 1
ATOM 2009 C C . GLY A 1 269 ? -8.143 -1.292 -2.570 1.00 93.56 269 GLY A C 1
ATOM 2010 O O . GLY A 1 269 ? -8.610 -1.158 -3.699 1.00 93.56 269 GLY A O 1
ATOM 2011 N N . GLN A 1 270 ? -8.844 -0.995 -1.474 1.00 96.62 270 GLN A N 1
ATOM 2012 C CA . GLN A 1 270 ? -10.208 -0.454 -1.494 1.00 96.62 270 GLN A CA 1
ATOM 2013 C C . GLN A 1 270 ? -10.273 0.896 -0.778 1.00 96.62 270 GLN A C 1
ATOM 2015 O O . GLN A 1 270 ? -9.478 1.151 0.115 1.00 96.62 270 GLN A O 1
ATOM 2020 N N . ASP A 1 271 ? -11.221 1.759 -1.147 1.00 97.00 271 ASP A N 1
ATOM 2021 C CA . ASP A 1 271 ? -11.367 3.064 -0.492 1.00 97.00 271 ASP A CA 1
ATOM 2022 C C . ASP A 1 271 ? -11.784 2.923 0.980 1.00 97.00 271 ASP A C 1
ATOM 2024 O O . ASP A 1 271 ? -12.678 2.143 1.325 1.00 97.00 271 ASP A O 1
ATOM 2028 N N . ILE A 1 272 ? -11.167 3.736 1.838 1.00 97.50 272 ILE A N 1
ATOM 2029 C CA . ILE A 1 272 ? -11.539 3.903 3.244 1.00 97.50 272 ILE A CA 1
ATOM 2030 C C . ILE A 1 272 ? -12.192 5.274 3.377 1.00 97.50 272 ILE A C 1
ATOM 2032 O O . ILE A 1 272 ? -11.663 6.282 2.926 1.00 97.50 272 ILE A O 1
ATOM 2036 N N . THR A 1 273 ? -13.382 5.308 3.964 1.00 96.19 273 THR A N 1
ATOM 2037 C CA . THR A 1 273 ? -14.265 6.481 3.945 1.00 96.19 273 THR A CA 1
ATOM 2038 C C . THR A 1 273 ? -14.947 6.641 5.290 1.00 96.19 273 THR A C 1
ATOM 2040 O O . THR A 1 273 ? -15.241 5.648 5.961 1.00 96.19 273 THR A O 1
ATOM 2043 N N . MET A 1 274 ? -15.258 7.884 5.658 1.00 93.94 274 MET A N 1
ATOM 2044 C CA . MET A 1 274 ? -15.963 8.173 6.907 1.00 93.94 274 MET A CA 1
ATOM 2045 C C . MET A 1 274 ? -17.326 7.480 6.981 1.00 93.94 274 MET A C 1
ATOM 2047 O O . MET A 1 274 ? -17.656 6.886 8.000 1.00 93.94 274 MET A O 1
ATOM 2051 N N . ASN A 1 275 ? -18.101 7.487 5.894 1.00 93.12 275 ASN A N 1
ATOM 2052 C CA . ASN A 1 275 ? -19.459 6.938 5.903 1.00 93.12 275 ASN A CA 1
ATOM 2053 C C . ASN A 1 275 ? -19.497 5.414 6.123 1.00 93.12 275 ASN A C 1
ATOM 2055 O O . ASN A 1 275 ? -20.346 4.910 6.851 1.00 93.12 275 ASN A O 1
ATOM 2059 N N . ALA A 1 276 ? -18.586 4.669 5.491 1.00 93.00 276 ALA A N 1
ATOM 2060 C CA . ALA A 1 276 ? -18.630 3.207 5.521 1.00 93.00 276 ALA A CA 1
ATOM 2061 C C . ALA A 1 276 ? -17.733 2.587 6.603 1.00 93.00 276 ALA A C 1
ATOM 2063 O O . ALA A 1 276 ? -17.998 1.464 7.036 1.00 93.00 276 ALA A O 1
ATOM 2064 N N . HIS A 1 277 ? -16.673 3.283 7.028 1.00 94.94 277 HIS A N 1
ATOM 2065 C CA . HIS A 1 277 ? -15.599 2.665 7.808 1.00 94.94 277 HIS A CA 1
ATOM 2066 C C . HIS A 1 277 ? -15.306 3.341 9.136 1.00 94.94 277 HIS A C 1
ATOM 2068 O O . HIS A 1 277 ? -14.661 2.711 9.966 1.00 94.94 277 HIS A O 1
ATOM 2074 N N . TYR A 1 278 ? -15.770 4.569 9.374 1.00 94.38 278 TYR A N 1
ATOM 2075 C CA . TYR A 1 278 ? -15.537 5.232 10.654 1.00 94.38 278 TYR A CA 1
ATOM 2076 C C . TYR A 1 278 ? -16.064 4.374 11.814 1.00 94.38 278 TYR A C 1
ATOM 2078 O O . TYR A 1 278 ? -17.222 3.951 11.816 1.00 94.38 278 TYR A O 1
ATOM 2086 N N . TYR A 1 279 ? -15.184 4.077 12.771 1.00 93.00 279 TYR A N 1
ATOM 2087 C CA . TYR A 1 279 ? -15.396 3.120 13.856 1.00 93.00 279 TYR A CA 1
ATOM 2088 C C . TYR A 1 279 ? -15.750 1.700 13.414 1.00 93.00 279 TYR A C 1
ATOM 2090 O O . TYR A 1 279 ? -16.495 0.984 14.084 1.00 93.00 279 TYR A O 1
ATOM 2098 N N . ARG A 1 280 ? -15.187 1.254 12.296 1.00 92.75 280 ARG A N 1
ATOM 2099 C CA . ARG A 1 280 ? -15.161 -0.152 11.898 1.00 92.75 280 ARG A CA 1
ATOM 2100 C C . ARG A 1 280 ? -13.734 -0.656 11.949 1.00 92.75 280 ARG A C 1
ATOM 2102 O O . ARG A 1 280 ? -12.818 0.034 11.512 1.00 92.75 280 ARG A O 1
ATOM 2109 N N . ASN A 1 281 ? -13.576 -1.865 12.467 1.00 92.38 281 ASN A N 1
ATOM 2110 C CA . ASN A 1 281 ? -12.303 -2.556 12.490 1.00 92.38 281 ASN A CA 1
ATOM 2111 C C . ASN A 1 281 ? -11.909 -2.983 11.069 1.00 92.38 281 ASN A C 1
ATOM 2113 O O . ASN A 1 281 ? -12.672 -3.691 10.403 1.00 92.38 281 ASN A O 1
ATOM 2117 N N . VAL A 1 282 ? -10.751 -2.536 10.589 1.00 93.69 282 VAL A N 1
ATOM 2118 C CA . VAL A 1 282 ? -10.257 -2.810 9.235 1.00 93.69 282 VAL A CA 1
ATOM 2119 C C . VAL A 1 282 ? -8.858 -3.396 9.277 1.00 93.69 282 VAL A C 1
ATOM 2121 O O . VAL A 1 282 ? -8.076 -3.050 10.158 1.00 93.69 282 VAL A O 1
ATOM 2124 N N . ARG A 1 283 ? -8.525 -4.225 8.282 1.00 93.06 283 ARG A N 1
ATOM 2125 C CA . ARG A 1 283 ? -7.138 -4.587 7.978 1.00 93.06 283 ARG A CA 1
ATOM 2126 C C . ARG A 1 283 ? -6.679 -3.896 6.704 1.00 93.06 283 ARG A C 1
ATOM 2128 O O . ARG A 1 283 ? -7.400 -3.909 5.707 1.00 93.06 283 ARG A O 1
ATOM 2135 N N . VAL A 1 284 ? -5.491 -3.297 6.747 1.00 94.50 284 VAL A N 1
ATOM 2136 C CA . VAL A 1 284 ? -4.888 -2.599 5.607 1.00 94.50 284 VAL A CA 1
ATOM 2137 C C . VAL A 1 284 ? -3.384 -2.832 5.602 1.00 94.50 284 VAL A C 1
ATOM 2139 O O . VAL A 1 284 ? -2.672 -2.343 6.473 1.00 94.50 284 VAL A O 1
ATOM 2142 N N . SER A 1 285 ? -2.887 -3.551 4.603 1.00 93.44 285 SER A N 1
ATOM 2143 C CA . SER A 1 285 ? -1.462 -3.623 4.268 1.00 93.44 285 SER A CA 1
ATOM 2144 C C . SER A 1 285 ? -1.111 -2.623 3.168 1.00 93.44 285 SER A C 1
ATOM 2146 O O . SER A 1 285 ? -1.810 -2.557 2.150 1.00 93.44 285 SER A O 1
ATOM 2148 N N . GLY A 1 286 ? -0.021 -1.880 3.352 1.00 93.12 286 GLY A N 1
ATOM 2149 C CA . GLY A 1 286 ? 0.446 -0.868 2.407 1.00 93.12 286 GLY A CA 1
ATOM 2150 C C . GLY A 1 286 ? 1.860 -0.371 2.705 1.00 93.12 286 GLY A C 1
ATOM 2151 O O . GLY A 1 286 ? 2.512 -0.842 3.635 1.00 93.12 286 GLY A O 1
ATOM 2152 N N . GLN A 1 287 ? 2.325 0.577 1.897 1.00 92.19 287 GLN A N 1
ATOM 2153 C CA . GLN A 1 287 ? 3.618 1.240 2.034 1.00 92.19 287 GLN A CA 1
ATOM 2154 C C . GLN A 1 287 ? 3.433 2.640 2.614 1.00 92.19 287 GLN A C 1
ATOM 2156 O O . GLN A 1 287 ? 2.609 3.405 2.112 1.00 92.19 287 GLN A O 1
ATOM 2161 N N . LEU A 1 288 ? 4.208 2.992 3.636 1.00 93.94 288 LEU A N 1
ATOM 2162 C CA . LEU A 1 288 ? 4.259 4.364 4.132 1.00 93.94 288 LEU A CA 1
ATOM 2163 C C . LEU A 1 288 ? 4.885 5.285 3.079 1.00 93.94 288 LEU A C 1
ATOM 2165 O O . LEU A 1 288 ? 5.875 4.929 2.439 1.00 93.94 288 LEU A O 1
ATOM 2169 N N . GLY A 1 289 ? 4.332 6.484 2.922 1.00 92.19 289 GLY A N 1
ATOM 2170 C CA . GLY A 1 289 ? 4.884 7.528 2.067 1.00 92.19 289 GLY A CA 1
ATOM 2171 C C . GLY A 1 289 ? 6.307 7.930 2.467 1.00 92.19 289 GLY A C 1
ATOM 2172 O O . GLY A 1 289 ? 6.794 7.596 3.547 1.00 92.19 289 GLY A O 1
ATOM 2173 N N . GLN A 1 290 ? 6.982 8.667 1.582 1.00 88.31 290 GLN A N 1
ATOM 2174 C CA . GLN A 1 290 ? 8.387 9.071 1.755 1.00 88.31 290 GLN A CA 1
ATOM 2175 C C . GLN A 1 290 ? 8.587 10.207 2.772 1.00 88.31 290 GLN A C 1
ATOM 2177 O O . GLN A 1 290 ? 9.714 10.478 3.181 1.00 88.31 290 GLN A O 1
ATOM 2182 N N . THR A 1 291 ? 7.501 10.844 3.209 1.00 90.44 291 THR A N 1
ATOM 2183 C CA . THR A 1 291 ? 7.539 11.969 4.142 1.00 90.44 291 THR A CA 1
ATOM 2184 C C . THR A 1 291 ? 6.631 11.684 5.328 1.00 90.44 291 THR A C 1
ATOM 2186 O O . THR A 1 291 ? 5.453 11.378 5.152 1.00 90.44 291 THR A O 1
ATOM 2189 N N . ALA A 1 292 ? 7.180 11.825 6.532 1.00 92.25 292 ALA A N 1
ATOM 2190 C CA . ALA A 1 292 ? 6.419 11.878 7.771 1.00 92.25 292 ALA A CA 1
ATOM 2191 C C . ALA A 1 292 ? 6.120 13.345 8.103 1.00 92.25 292 ALA A C 1
ATOM 2193 O O . ALA A 1 292 ? 7.028 14.176 8.089 1.00 92.25 292 ALA A O 1
ATOM 2194 N N . THR A 1 293 ? 4.869 13.668 8.422 1.00 94.75 293 THR A N 1
ATOM 2195 C CA . THR A 1 293 ? 4.472 15.029 8.818 1.00 94.75 293 THR A CA 1
ATOM 2196 C C . THR A 1 293 ? 3.953 15.018 10.246 1.00 94.75 293 THR A C 1
ATOM 2198 O O . THR A 1 293 ? 3.166 14.147 10.600 1.00 94.75 293 THR A O 1
ATOM 2201 N N . ALA A 1 294 ? 4.363 15.973 11.081 1.00 92.94 294 ALA A N 1
ATOM 2202 C CA . ALA A 1 294 ? 3.786 16.114 12.417 1.00 92.94 294 ALA A CA 1
ATOM 2203 C C . ALA A 1 294 ? 2.279 16.415 12.313 1.00 92.94 294 ALA A C 1
ATOM 2205 O O . ALA A 1 294 ? 1.881 17.311 11.570 1.00 92.94 294 ALA A O 1
ATOM 2206 N N . CYS A 1 295 ? 1.441 15.676 13.044 1.00 88.88 295 CYS A N 1
ATOM 2207 C CA . CYS A 1 295 ? -0.019 15.777 12.921 1.00 88.88 295 CYS A CA 1
ATOM 2208 C C . CYS A 1 295 ? -0.747 15.693 14.273 1.00 88.88 295 CYS A C 1
ATOM 2210 O O . CYS A 1 295 ? -1.672 14.905 14.477 1.00 88.88 295 CYS A O 1
ATOM 2212 N N . GLY A 1 296 ? -0.320 16.546 15.204 1.00 84.75 296 GLY A N 1
ATOM 2213 C CA . GLY A 1 296 ? -0.933 16.706 16.522 1.00 84.75 296 GLY A CA 1
ATOM 2214 C C . GLY A 1 296 ? -0.246 15.874 17.604 1.00 84.75 296 GLY A C 1
ATOM 2215 O O . GLY A 1 296 ? -0.029 14.673 17.439 1.00 84.75 296 GLY A O 1
ATOM 2216 N N . GLY A 1 297 ? 0.070 16.526 18.727 1.00 85.81 297 GLY A N 1
ATOM 2217 C CA . GLY A 1 297 ? 0.807 15.921 19.837 1.00 85.81 297 GLY A CA 1
ATOM 2218 C C . GLY A 1 297 ? 2.230 15.519 19.438 1.00 85.81 297 GLY A C 1
ATOM 2219 O O . GLY A 1 297 ? 2.917 16.255 18.734 1.00 85.81 297 GLY A O 1
ATOM 2220 N N . SER A 1 298 ? 2.660 14.339 19.882 1.00 88.06 298 SER A N 1
ATOM 2221 C CA . SER A 1 298 ? 3.962 13.735 19.566 1.00 88.06 298 SER A CA 1
ATOM 2222 C C . SER A 1 298 ? 3.918 12.794 18.354 1.00 88.06 298 SER A C 1
ATOM 2224 O O . SER A 1 298 ? 4.763 11.910 18.228 1.00 88.06 298 SER A O 1
ATOM 2226 N N . SER A 1 299 ? 2.908 12.929 17.493 1.00 91.56 299 SER A N 1
ATOM 2227 C CA . SER A 1 299 ? 2.593 11.941 16.462 1.00 91.56 299 SER A CA 1
ATOM 2228 C C . SER A 1 299 ? 2.925 12.406 15.051 1.00 91.56 299 SER A C 1
ATOM 2230 O O . SER A 1 299 ? 2.833 13.591 14.716 1.00 91.56 299 SER A O 1
ATOM 2232 N N . PHE A 1 300 ? 3.251 11.431 14.209 1.00 93.69 300 PHE A N 1
ATOM 2233 C CA . PHE A 1 300 ? 3.542 11.585 12.795 1.00 93.69 300 PHE A CA 1
ATOM 2234 C C . PHE A 1 300 ? 2.449 10.942 11.945 1.00 93.69 300 PHE A C 1
ATOM 2236 O O . PHE A 1 300 ? 1.918 9.882 12.279 1.00 93.69 300 PHE A O 1
ATOM 2243 N N . CYS A 1 301 ? 2.144 11.588 10.828 1.00 95.50 301 CYS A N 1
ATOM 2244 C CA . CYS A 1 301 ? 1.241 11.106 9.803 1.00 95.50 301 CYS A CA 1
ATOM 2245 C C . CYS A 1 301 ? 2.013 10.782 8.532 1.00 95.50 301 CYS A C 1
ATOM 2247 O O . CYS A 1 301 ? 2.937 11.500 8.139 1.00 95.50 301 CYS A O 1
ATOM 2249 N N . TYR A 1 302 ? 1.571 9.714 7.887 1.00 96.19 302 TYR A N 1
ATOM 2250 C CA . TYR A 1 302 ? 2.078 9.197 6.631 1.00 96.19 302 TYR A CA 1
ATOM 2251 C C . TYR A 1 302 ? 0.897 8.986 5.689 1.00 96.19 302 TYR A C 1
ATOM 2253 O O . TYR A 1 302 ? -0.184 8.588 6.126 1.00 96.19 302 TYR A O 1
ATOM 2261 N N . ASP A 1 303 ? 1.124 9.153 4.391 1.00 96.62 303 ASP A N 1
ATOM 2262 C CA . ASP A 1 303 ? 0.227 8.574 3.396 1.00 96.62 303 ASP A CA 1
ATOM 2263 C C . ASP A 1 303 ? 0.523 7.078 3.303 1.00 96.62 303 ASP A C 1
ATOM 2265 O O . ASP A 1 303 ? 1.590 6.681 2.838 1.00 96.62 303 ASP A O 1
ATOM 2269 N N . LEU A 1 304 ? -0.396 6.226 3.748 1.00 96.19 304 LEU A N 1
ATOM 2270 C CA . LEU A 1 304 ? -0.290 4.792 3.511 1.00 96.19 304 LEU A CA 1
ATOM 2271 C C . LEU A 1 304 ? -0.851 4.488 2.127 1.00 96.19 304 LEU A C 1
ATOM 2273 O O . LEU A 1 304 ? -2.058 4.566 1.917 1.00 96.19 304 LEU A O 1
ATOM 2277 N N . THR A 1 305 ? 0.017 4.109 1.192 1.00 94.94 305 THR A N 1
ATOM 2278 C CA . THR A 1 305 ? -0.390 3.658 -0.142 1.00 94.94 305 THR A CA 1
ATOM 2279 C C . THR A 1 305 ? -0.646 2.153 -0.127 1.00 94.94 305 THR A C 1
ATOM 2281 O O . THR A 1 305 ? 0.246 1.372 0.194 1.00 94.94 305 THR A O 1
ATOM 2284 N N . HIS A 1 306 ? -1.849 1.716 -0.488 1.00 94.06 306 HIS A N 1
ATOM 2285 C CA . HIS A 1 306 ? -2.259 0.309 -0.482 1.00 94.06 306 HIS A CA 1
ATOM 2286 C C . HIS A 1 306 ? -2.940 -0.098 -1.793 1.00 94.06 306 HIS A C 1
ATOM 2288 O O . HIS A 1 306 ? -3.483 0.727 -2.525 1.00 94.06 306 HIS A O 1
ATOM 2294 N N . GLY A 1 307 ? -2.937 -1.401 -2.083 1.00 89.69 307 GLY A N 1
ATOM 2295 C CA . GLY A 1 307 ? -3.519 -1.957 -3.305 1.00 89.69 307 GLY A CA 1
ATOM 2296 C C . GLY A 1 307 ? -2.532 -2.139 -4.458 1.00 89.69 307 GLY A C 1
ATOM 2297 O O . GLY A 1 307 ? -1.322 -1.989 -4.282 1.00 89.69 307 GLY A O 1
ATOM 2298 N N . PRO A 1 308 ? -3.033 -2.515 -5.648 1.00 83.50 308 PRO A N 1
ATOM 2299 C CA . PRO A 1 308 ? -2.189 -2.727 -6.814 1.00 83.50 308 PRO A CA 1
ATOM 2300 C C . PRO A 1 308 ? -1.623 -1.400 -7.328 1.00 83.50 308 PRO A C 1
ATOM 2302 O O . PRO A 1 308 ? -2.324 -0.394 -7.384 1.00 83.50 308 PRO A O 1
ATOM 2305 N N . ALA A 1 309 ? -0.379 -1.418 -7.811 1.00 79.12 309 ALA A N 1
ATOM 2306 C CA . ALA A 1 309 ? 0.283 -0.232 -8.366 1.00 79.12 309 ALA A CA 1
ATOM 2307 C C . ALA A 1 309 ? -0.466 0.405 -9.555 1.00 79.12 309 ALA A C 1
ATOM 2309 O O . ALA A 1 309 ? -0.273 1.580 -9.845 1.00 79.12 309 ALA A O 1
ATOM 2310 N N . SER A 1 310 ? -1.321 -0.353 -10.250 1.00 78.06 310 SER A N 1
ATOM 2311 C CA . SER A 1 310 ? -2.162 0.155 -11.340 1.00 78.06 310 SER A CA 1
ATOM 2312 C C . SER A 1 310 ? -3.359 0.986 -10.865 1.00 78.06 310 SER A C 1
ATOM 2314 O O . SER A 1 310 ? -3.962 1.683 -11.672 1.00 78.06 310 SER A O 1
ATOM 2316 N N . ALA A 1 311 ? -3.739 0.873 -9.591 1.00 86.69 311 ALA A N 1
ATOM 2317 C CA . ALA A 1 311 ? -4.859 1.586 -8.985 1.00 86.69 311 ALA A CA 1
ATOM 2318 C C . ALA A 1 311 ? -4.607 1.765 -7.472 1.00 86.69 311 ALA A C 1
ATOM 2320 O O . ALA A 1 311 ? -5.322 1.169 -6.659 1.00 86.69 311 ALA A O 1
ATOM 2321 N N . PRO A 1 312 ? -3.563 2.525 -7.085 1.00 91.19 312 PRO A N 1
ATOM 2322 C CA . PRO A 1 312 ? -3.214 2.702 -5.685 1.00 91.19 312 PRO A CA 1
ATOM 2323 C C . PRO A 1 312 ? -4.318 3.464 -4.951 1.00 91.19 312 PRO A C 1
ATOM 2325 O O . PRO A 1 312 ? -4.943 4.374 -5.500 1.00 91.19 312 PRO A O 1
ATOM 2328 N N . LYS A 1 313 ? -4.535 3.093 -3.694 1.00 95.56 313 LYS A N 1
ATOM 2329 C CA . LYS A 1 313 ? -5.387 3.798 -2.738 1.00 95.56 313 LYS A CA 1
ATOM 2330 C C . LYS A 1 313 ? -4.517 4.408 -1.652 1.00 95.56 313 LYS A C 1
ATOM 2332 O O . LYS A 1 313 ? -3.450 3.872 -1.357 1.00 95.56 313 LYS A O 1
ATOM 2337 N N . THR A 1 314 ? -4.961 5.518 -1.080 1.00 96.31 314 THR A N 1
ATOM 2338 C CA . THR A 1 314 ? -4.252 6.202 0.000 1.00 96.31 314 THR A CA 1
ATOM 2339 C C . THR A 1 314 ? -5.179 6.441 1.182 1.00 96.31 314 THR A C 1
ATOM 2341 O O . THR A 1 314 ? -6.366 6.724 1.019 1.00 96.31 314 THR A O 1
ATOM 2344 N N . VAL A 1 315 ? -4.626 6.325 2.384 1.00 97.31 315 VAL A N 1
ATOM 2345 C CA . VAL A 1 315 ? -5.288 6.671 3.644 1.00 97.31 315 VAL A CA 1
ATOM 2346 C C . VAL A 1 315 ? -4.252 7.259 4.593 1.00 97.31 315 VAL A C 1
ATOM 2348 O O . VAL A 1 315 ? -3.082 6.876 4.550 1.00 97.31 315 VAL A O 1
ATOM 2351 N N . VAL A 1 316 ? -4.668 8.186 5.454 1.00 96.75 316 VAL A N 1
ATOM 2352 C CA . VAL A 1 316 ? -3.775 8.746 6.469 1.00 96.75 316 VAL A CA 1
ATOM 2353 C C . VAL A 1 316 ? -3.478 7.678 7.513 1.00 96.75 316 VAL A C 1
ATOM 2355 O O . VAL A 1 316 ? -4.383 7.084 8.099 1.00 96.75 316 VAL A O 1
ATOM 2358 N N . PHE A 1 317 ? -2.196 7.458 7.757 1.00 95.81 317 PHE A N 1
ATOM 2359 C CA . PHE A 1 317 ? -1.690 6.562 8.777 1.00 95.81 317 PHE A CA 1
ATOM 2360 C C . PHE A 1 317 ? -0.978 7.375 9.849 1.00 95.81 317 PHE A C 1
ATOM 2362 O O . PHE A 1 317 ? 0.008 8.049 9.558 1.00 95.81 317 PHE A O 1
ATOM 2369 N N . ARG A 1 318 ? -1.490 7.343 11.077 1.00 93.94 318 ARG A N 1
ATOM 2370 C CA . ARG A 1 318 ? -1.039 8.186 12.186 1.00 93.94 318 ARG A CA 1
ATOM 2371 C C . ARG A 1 318 ? -0.419 7.331 13.280 1.00 93.94 318 ARG A C 1
ATOM 2373 O O . ARG A 1 318 ? -1.005 6.331 13.681 1.00 93.94 318 ARG A O 1
ATOM 2380 N N . SER A 1 319 ? 0.760 7.722 13.757 1.00 92.12 319 SER A N 1
ATOM 2381 C CA . SER A 1 319 ? 1.593 6.932 14.664 1.00 92.12 319 SER A CA 1
ATOM 2382 C C . SER A 1 319 ? 2.419 7.799 15.607 1.00 92.12 319 SER A C 1
ATOM 2384 O O . SER A 1 319 ? 2.910 8.852 15.213 1.00 92.12 319 SER A O 1
ATOM 2386 N N . ALA A 1 320 ? 2.623 7.342 16.843 1.00 89.69 320 ALA A N 1
ATOM 2387 C CA . ALA A 1 320 ? 3.645 7.884 17.747 1.00 89.69 320 ALA A CA 1
ATOM 2388 C C . ALA A 1 320 ? 4.940 7.045 17.754 1.00 89.69 320 ALA A C 1
ATOM 2390 O O . ALA A 1 320 ? 5.871 7.363 18.493 1.00 89.69 320 ALA A O 1
ATOM 2391 N N . SER A 1 321 ? 5.004 5.966 16.966 1.00 86.94 321 SER A N 1
ATOM 2392 C CA . SER A 1 321 ? 6.164 5.081 16.929 1.00 86.94 321 SER A CA 1
ATOM 2393 C C . SER A 1 321 ? 7.334 5.733 16.201 1.00 86.94 321 SER A C 1
ATOM 2395 O O . SER A 1 321 ? 7.208 6.195 15.067 1.00 86.94 321 SER A O 1
ATOM 2397 N N . THR A 1 322 ? 8.502 5.704 16.836 1.00 84.75 322 THR A N 1
ATOM 2398 C CA . THR A 1 322 ? 9.767 6.162 16.255 1.00 84.75 322 THR A CA 1
ATOM 2399 C C . THR A 1 322 ? 10.476 5.084 15.433 1.00 84.75 322 THR A C 1
ATOM 2401 O O . THR A 1 322 ? 11.481 5.383 14.794 1.00 84.75 322 THR A O 1
ATOM 2404 N N . SER A 1 323 ? 9.977 3.840 15.424 1.00 84.44 323 SER A N 1
ATOM 2405 C CA . SER A 1 323 ? 10.561 2.738 14.644 1.00 84.44 323 SER A CA 1
ATOM 2406 C C . SER A 1 323 ? 10.080 2.694 13.190 1.00 84.44 323 SER A C 1
ATOM 2408 O O . SER A 1 323 ? 10.650 1.974 12.368 1.00 84.44 323 SER A O 1
ATOM 2410 N N . LEU A 1 324 ? 9.047 3.466 12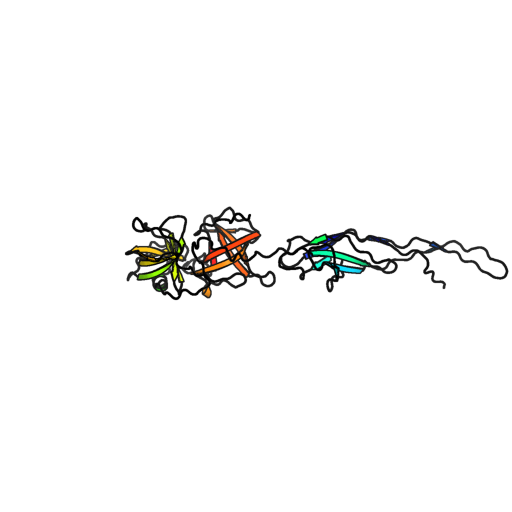.841 1.00 89.31 324 LEU A N 1
ATOM 2411 C CA . LEU A 1 324 ? 8.540 3.528 11.476 1.00 89.31 324 LEU A CA 1
ATOM 2412 C C . LEU A 1 324 ? 9.454 4.351 10.576 1.00 89.31 324 LEU A C 1
ATOM 2414 O O . LEU A 1 324 ? 9.736 5.519 10.836 1.00 89.31 324 LEU A O 1
ATOM 2418 N N . THR A 1 325 ? 9.846 3.750 9.457 1.00 88.81 325 THR A N 1
ATOM 2419 C CA . THR A 1 325 ? 10.657 4.411 8.433 1.00 88.81 325 THR A CA 1
ATOM 2420 C C . THR A 1 325 ? 9.789 4.732 7.211 1.00 88.81 325 THR A C 1
ATOM 2422 O O . THR A 1 325 ? 9.008 3.875 6.788 1.00 88.81 325 THR A O 1
ATOM 2425 N N . PRO A 1 326 ? 9.902 5.933 6.612 1.00 90.81 326 PRO A N 1
ATOM 2426 C CA . PRO A 1 326 ? 9.294 6.222 5.316 1.00 90.81 326 PRO A CA 1
ATOM 2427 C C . PRO A 1 326 ? 9.611 5.142 4.271 1.00 90.81 326 PRO A C 1
ATOM 2429 O O . PRO A 1 326 ? 10.724 4.620 4.224 1.00 90.81 326 PRO A O 1
ATOM 2432 N N . GLY A 1 327 ? 8.629 4.763 3.453 1.00 86.56 327 GLY A N 1
ATOM 2433 C CA . GLY A 1 327 ? 8.768 3.669 2.487 1.00 86.56 327 GLY A CA 1
ATOM 2434 C C . GLY A 1 327 ? 8.640 2.254 3.068 1.00 86.56 327 GLY A C 1
ATOM 2435 O O . GLY A 1 327 ? 8.629 1.299 2.289 1.00 86.56 327 GLY A O 1
ATOM 2436 N N . ALA A 1 328 ? 8.521 2.082 4.390 1.00 88.06 328 ALA A N 1
ATOM 2437 C CA . ALA A 1 328 ? 8.329 0.765 4.992 1.00 88.06 328 ALA A CA 1
ATOM 2438 C C . ALA A 1 328 ? 6.957 0.168 4.647 1.00 88.06 328 ALA A C 1
ATOM 2440 O O . ALA A 1 328 ? 5.956 0.879 4.524 1.00 88.06 328 ALA A O 1
ATOM 2441 N N . CYS A 1 329 ? 6.912 -1.159 4.542 1.00 90.19 329 CYS A N 1
ATOM 2442 C CA . CYS A 1 329 ? 5.663 -1.899 4.461 1.00 90.19 329 CYS A CA 1
ATOM 2443 C C . CYS A 1 329 ? 5.089 -2.122 5.854 1.00 90.19 329 CYS A C 1
ATOM 2445 O O . CYS A 1 329 ? 5.762 -2.666 6.726 1.00 90.19 329 CYS A O 1
ATOM 2447 N N . VAL A 1 330 ? 3.830 -1.746 6.041 1.00 92.31 330 VAL A N 1
ATOM 2448 C CA . VAL A 1 330 ? 3.110 -1.923 7.302 1.00 92.31 330 VAL A CA 1
ATOM 2449 C C . VAL A 1 330 ? 1.789 -2.632 7.060 1.00 92.31 330 VAL A C 1
ATOM 2451 O O . VAL A 1 330 ? 1.231 -2.603 5.962 1.00 92.31 330 VAL A O 1
ATOM 2454 N N . THR A 1 331 ? 1.281 -3.283 8.101 1.00 92.25 331 THR A N 1
ATOM 2455 C CA . THR A 1 331 ? -0.107 -3.736 8.149 1.00 92.25 331 THR A CA 1
ATOM 2456 C C . THR A 1 331 ? -0.757 -3.160 9.386 1.00 92.25 331 THR A C 1
ATOM 2458 O O . THR A 1 331 ? -0.256 -3.323 10.492 1.00 92.25 331 THR A O 1
ATOM 2461 N N . PHE A 1 332 ? -1.865 -2.469 9.177 1.00 92.44 332 PHE A N 1
ATOM 2462 C CA . PHE A 1 332 ? -2.732 -1.977 10.227 1.00 92.44 332 PHE A CA 1
ATOM 2463 C C . PHE A 1 332 ? -3.875 -2.960 10.434 1.00 92.44 332 PHE A C 1
ATOM 2465 O O . PHE A 1 332 ? -4.453 -3.439 9.455 1.00 92.44 332 PHE A O 1
ATOM 2472 N N . LEU A 1 333 ? -4.222 -3.218 11.691 1.00 90.88 333 LEU A N 1
ATOM 2473 C CA . LEU A 1 333 ? -5.467 -3.869 12.062 1.00 90.88 333 LEU A CA 1
ATOM 2474 C C . LEU A 1 333 ? -6.032 -3.168 13.301 1.00 90.88 333 LEU A C 1
ATOM 2476 O O . LEU A 1 333 ? -5.444 -3.246 14.374 1.00 90.88 333 LEU A O 1
ATOM 2480 N N . GLY A 1 334 ? -7.150 -2.473 13.129 1.00 91.00 334 GLY A N 1
ATOM 2481 C CA . GLY A 1 334 ? -7.780 -1.674 14.176 1.00 91.00 334 GLY A CA 1
ATOM 2482 C C . GLY A 1 334 ? -8.985 -0.891 13.647 1.00 91.00 334 GLY A C 1
ATOM 2483 O O . GLY A 1 334 ? -9.277 -0.915 12.445 1.00 91.00 334 GLY A O 1
ATOM 2484 N N . PRO A 1 335 ? -9.733 -0.194 14.514 1.00 92.19 335 PRO A N 1
ATOM 2485 C CA . PRO A 1 335 ? -10.817 0.673 14.088 1.00 92.19 335 PRO A CA 1
ATOM 2486 C C . PRO A 1 335 ? -10.288 1.898 13.336 1.00 92.19 335 PRO A C 1
ATOM 2488 O O . PRO A 1 335 ? -9.326 2.543 13.749 1.00 92.19 335 PRO A O 1
ATOM 2491 N N . VAL A 1 336 ? -10.967 2.258 12.248 1.00 94.06 336 VAL A N 1
ATOM 2492 C CA . VAL A 1 336 ? -10.746 3.547 11.580 1.00 94.06 336 VAL A CA 1
ATOM 2493 C C . VAL A 1 336 ? -11.274 4.661 12.475 1.00 94.06 336 VAL A C 1
ATOM 2495 O O . VAL A 1 336 ? -12.428 4.622 12.913 1.00 94.06 336 VAL A O 1
ATOM 2498 N N . VAL A 1 337 ? -10.454 5.677 12.708 1.00 93.56 337 VAL A N 1
ATOM 2499 C CA . VAL A 1 337 ? -10.827 6.879 13.464 1.00 93.56 337 VAL A CA 1
ATOM 2500 C C . VAL A 1 337 ? -10.721 8.115 12.570 1.00 93.56 337 VAL A C 1
ATOM 2502 O O . VAL A 1 337 ? -10.588 7.992 11.354 1.00 93.56 337 VAL A O 1
ATOM 2505 N N . ALA A 1 338 ? -10.833 9.310 13.146 1.00 92.12 338 ALA A N 1
ATOM 2506 C CA . ALA A 1 338 ? -10.657 10.565 12.426 1.00 92.12 338 ALA A CA 1
ATOM 2507 C C . ALA A 1 338 ? -9.956 11.591 13.316 1.00 92.12 338 ALA A C 1
ATOM 2509 O O . ALA A 1 338 ? -10.246 11.675 14.513 1.00 92.12 338 ALA A O 1
ATOM 2510 N N . PHE A 1 339 ? -9.049 12.364 12.726 1.00 87.56 339 PHE A N 1
ATOM 2511 C CA . PHE A 1 339 ? -8.414 13.505 13.375 1.00 87.56 339 PHE A CA 1
ATOM 2512 C C . PHE A 1 339 ? -8.296 14.658 12.364 1.00 87.56 339 PHE A C 1
ATOM 2514 O O . PHE A 1 339 ? -7.584 14.519 11.369 1.00 87.56 339 PHE A O 1
ATOM 2521 N N . PRO A 1 340 ? -8.982 15.787 12.573 1.00 87.06 340 PRO A N 1
ATOM 2522 C CA . PRO A 1 340 ? -9.946 16.046 13.644 1.00 87.06 340 PRO A CA 1
ATOM 2523 C C . PRO A 1 340 ? -11.158 15.096 13.581 1.00 87.06 340 PRO A C 1
ATOM 2525 O O . PRO A 1 340 ? -11.507 14.565 12.523 1.00 87.06 340 PRO A O 1
ATOM 2528 N N . GLY A 1 341 ? -11.768 14.816 14.734 1.00 87.50 341 GLY A N 1
ATOM 2529 C CA . GLY A 1 341 ? -12.958 13.972 14.817 1.00 87.50 341 GLY A CA 1
ATOM 2530 C C . GLY A 1 341 ? -14.223 14.686 14.311 1.00 87.50 341 GLY A C 1
ATOM 2531 O O . GLY A 1 341 ? -14.276 15.910 14.271 1.00 87.50 341 GLY A O 1
ATOM 2532 N N . PRO A 1 342 ? -15.294 13.953 13.962 1.00 88.00 342 PRO A N 1
ATOM 2533 C CA . PRO A 1 342 ? -16.517 14.528 13.388 1.00 88.00 342 PRO A CA 1
ATOM 2534 C C . PRO A 1 342 ? -17.322 15.413 14.354 1.00 88.00 342 PRO A C 1
ATOM 2536 O O . PRO A 1 342 ? -18.274 16.068 13.925 1.00 88.00 342 PRO A O 1
ATOM 2539 N N . LEU A 1 343 ? -17.002 15.394 15.653 1.00 84.00 343 LEU A N 1
ATOM 2540 C CA . LEU A 1 343 ? -17.585 16.297 16.648 1.00 84.00 343 LEU A CA 1
ATOM 2541 C C . LEU A 1 343 ? -16.708 17.530 16.914 1.00 84.00 343 LEU A C 1
ATOM 2543 O O . LEU A 1 343 ? -17.080 18.341 17.756 1.00 84.00 343 LEU A O 1
ATOM 2547 N N . ASP A 1 344 ? -15.567 17.676 16.233 1.00 82.00 344 ASP A N 1
ATOM 2548 C CA . ASP A 1 344 ? -14.733 18.872 16.329 1.00 82.00 344 ASP A CA 1
ATOM 2549 C C . ASP A 1 344 ? -15.415 20.040 15.599 1.00 82.00 344 ASP A C 1
ATOM 2551 O O . ASP A 1 344 ? -15.643 20.004 14.389 1.00 82.00 344 ASP A O 1
ATOM 2555 N N . TYR A 1 345 ? -15.765 21.076 16.357 1.00 72.12 345 TYR A N 1
ATOM 2556 C CA . TYR A 1 345 ? -16.489 22.250 15.877 1.00 72.12 345 TYR A CA 1
ATOM 2557 C C . TYR A 1 345 ? -15.587 23.293 15.197 1.00 72.12 345 TYR A C 1
ATOM 2559 O O . TYR A 1 345 ? -16.107 24.190 14.533 1.00 72.12 345 TYR A O 1
ATOM 2567 N N . LEU A 1 346 ? -14.261 23.203 15.360 1.00 75.44 346 LEU A N 1
ATOM 2568 C CA . LEU A 1 346 ? -13.303 24.191 14.846 1.00 75.44 346 LEU A CA 1
ATOM 2569 C C . LEU A 1 346 ? -12.719 23.829 13.482 1.00 75.44 346 LEU A C 1
ATOM 2571 O O . LEU A 1 346 ? -11.983 24.627 12.899 1.00 75.44 346 LEU A O 1
ATOM 2575 N N . SER A 1 347 ? -12.979 22.621 12.997 1.00 69.50 347 SER A N 1
ATOM 2576 C CA . SER A 1 347 ? -12.102 21.989 12.021 1.00 69.50 347 SER A CA 1
ATOM 2577 C C . SER A 1 347 ? -12.760 21.686 10.672 1.00 69.50 347 SER A C 1
ATOM 2579 O O . SER A 1 347 ? -13.976 21.789 10.498 1.00 69.50 347 SER A O 1
ATOM 2581 N N . ALA A 1 348 ? -11.910 21.354 9.696 1.00 70.38 348 ALA A N 1
ATOM 2582 C CA . ALA A 1 348 ? -12.298 20.915 8.361 1.00 70.38 348 ALA A CA 1
ATOM 2583 C C . ALA A 1 348 ? -13.055 19.571 8.385 1.00 70.38 348 ALA A C 1
ATOM 2585 O O . ALA A 1 348 ? -13.201 18.925 9.420 1.00 70.38 348 ALA A O 1
ATOM 2586 N N . GLU A 1 349 ? -13.535 19.142 7.217 1.00 87.88 349 GLU A N 1
ATOM 2587 C CA . GLU A 1 349 ? -14.191 17.845 7.038 1.00 87.88 349 GLU A CA 1
ATOM 2588 C C . GLU A 1 349 ? -13.340 16.699 7.635 1.00 87.88 349 GLU A C 1
ATOM 2590 O O . GLU A 1 349 ? -12.139 16.630 7.356 1.00 87.88 349 GLU A O 1
ATOM 2595 N N . PRO A 1 350 ? -13.919 15.810 8.468 1.00 91.12 350 PRO A N 1
ATOM 2596 C CA . PRO A 1 350 ? -13.164 14.749 9.124 1.00 91.12 350 PRO A CA 1
ATOM 2597 C C . PRO A 1 350 ? -12.588 13.783 8.088 1.00 91.12 350 PRO A C 1
ATOM 2599 O O . PRO A 1 350 ? -13.299 13.275 7.219 1.00 91.12 350 PRO A O 1
ATOM 2602 N N . ILE A 1 351 ? -11.295 13.491 8.212 1.00 92.00 351 ILE A N 1
ATOM 2603 C CA . ILE A 1 351 ? -10.574 12.589 7.309 1.00 92.00 351 ILE A CA 1
ATOM 2604 C C . ILE A 1 351 ? -10.426 11.233 8.008 1.00 92.00 351 ILE A C 1
ATOM 2606 O O . ILE A 1 351 ? -10.011 11.210 9.170 1.00 92.00 351 ILE A O 1
ATOM 2610 N N . PRO A 1 352 ? -10.740 10.103 7.346 1.00 95.31 352 PRO A N 1
ATOM 2611 C CA . PRO A 1 352 ? -10.542 8.788 7.938 1.00 95.31 352 PRO A CA 1
ATOM 2612 C C . PRO A 1 352 ? -9.047 8.512 8.118 1.00 95.31 352 PRO A C 1
ATOM 2614 O O . PRO A 1 352 ? -8.248 8.750 7.210 1.00 95.31 352 PRO A O 1
ATOM 2617 N N . GLN A 1 353 ? -8.674 7.982 9.279 1.00 95.06 353 GLN A N 1
ATOM 2618 C CA . GLN A 1 353 ? -7.289 7.681 9.624 1.00 95.06 353 GLN A CA 1
ATOM 2619 C C . GLN A 1 353 ? -7.154 6.295 10.243 1.00 95.06 353 GLN A C 1
ATOM 2621 O O . GLN A 1 353 ? -8.024 5.826 10.984 1.00 95.06 353 GLN A O 1
ATOM 2626 N N . LEU A 1 354 ? -6.020 5.668 9.955 1.00 94.38 354 LEU A N 1
ATOM 2627 C CA . LEU A 1 354 ? -5.530 4.486 10.643 1.00 94.38 354 LEU A CA 1
ATOM 2628 C C . LEU A 1 354 ? -4.597 4.973 11.751 1.00 94.38 354 LEU A C 1
ATOM 2630 O O . LEU A 1 354 ? -3.435 5.293 11.499 1.00 94.38 354 LEU A O 1
ATOM 2634 N N . ASP A 1 355 ? -5.143 5.134 12.951 1.00 91.50 355 ASP A N 1
ATOM 2635 C CA . ASP A 1 355 ? -4.414 5.680 14.090 1.00 91.50 355 ASP A CA 1
ATOM 2636 C C . ASP A 1 355 ? -3.902 4.541 14.962 1.00 91.50 355 ASP A C 1
ATOM 2638 O O . ASP A 1 355 ? -4.655 3.658 15.354 1.00 91.50 355 ASP A O 1
ATOM 2642 N N . THR A 1 356 ? -2.613 4.576 15.249 1.00 86.56 356 THR A N 1
ATOM 2643 C CA . THR A 1 356 ? -1.881 3.591 16.048 1.00 86.56 356 THR A CA 1
ATOM 2644 C C . THR A 1 356 ? -1.357 4.175 17.356 1.00 86.56 356 THR A C 1
ATOM 2646 O O . THR A 1 356 ? -0.729 3.478 18.131 1.00 86.56 356 THR A O 1
ATOM 2649 N N . ILE A 1 357 ? -1.614 5.451 17.658 1.00 71.19 357 ILE A N 1
ATOM 2650 C CA . ILE A 1 357 ? -1.225 6.064 18.943 1.00 71.19 357 ILE A CA 1
ATOM 2651 C C . ILE A 1 357 ? -1.947 5.386 20.107 1.00 71.19 357 ILE A C 1
ATOM 2653 O O . ILE A 1 357 ? -1.454 5.357 21.230 1.00 71.19 357 ILE A O 1
ATOM 2657 N N . LEU A 1 358 ? -3.131 4.848 19.831 1.00 61.12 358 LEU A N 1
ATOM 2658 C CA . LEU A 1 358 ? -3.959 4.153 20.804 1.00 61.12 358 LEU A CA 1
ATOM 2659 C C . LEU A 1 358 ? -3.645 2.646 20.882 1.00 61.12 358 LEU A C 1
ATOM 2661 O O . LEU A 1 358 ? -4.379 1.944 21.575 1.00 61.12 358 LEU A O 1
ATOM 2665 N N . TYR A 1 359 ? -2.590 2.184 20.192 1.00 61.41 359 TYR A N 1
ATOM 2666 C CA . TYR A 1 359 ? -2.251 0.775 19.975 1.00 61.41 359 TYR A CA 1
ATOM 2667 C C . TYR A 1 359 ? -0.737 0.547 20.147 1.00 61.41 359 TYR A C 1
ATOM 2669 O O . TYR A 1 359 ? 0.089 1.341 19.692 1.00 61.41 359 TYR A O 1
ATOM 2677 N N . GLU A 1 360 ? -0.341 -0.535 20.802 1.00 49.25 360 GLU A N 1
ATOM 2678 C CA . GLU A 1 360 ? 1.009 -1.081 20.693 1.00 49.25 360 GLU A CA 1
ATOM 2679 C C . GLU A 1 360 ? 1.144 -1.888 19.388 1.00 49.25 360 GLU A C 1
ATOM 2681 O O . GLU A 1 360 ? 0.196 -2.224 18.679 1.00 49.25 360 GLU A O 1
ATOM 2686 N N . TRP A 1 361 ? 2.380 -2.158 19.004 1.00 51.25 361 TRP A N 1
ATOM 2687 C CA . TRP A 1 361 ? 2.726 -2.870 17.790 1.00 51.25 361 TRP A CA 1
ATOM 2688 C C . TRP A 1 361 ? 4.031 -3.569 18.049 1.00 51.25 361 TRP A C 1
ATOM 2690 O O . TRP A 1 361 ? 5.064 -2.938 18.273 1.00 51.25 361 TRP A O 1
ATOM 2700 N N . HIS A 1 362 ? 3.985 -4.886 17.936 1.00 39.75 362 HIS A N 1
ATOM 2701 C CA . HIS A 1 362 ? 5.183 -5.644 17.680 1.00 39.75 362 HIS A CA 1
ATOM 2702 C C . HIS A 1 362 ? 5.530 -5.469 16.204 1.00 39.75 362 HIS A C 1
ATOM 2704 O O . HIS A 1 362 ? 4.801 -5.925 15.319 1.00 39.75 362 HIS A O 1
ATOM 2710 N N . VAL A 1 363 ? 6.655 -4.801 15.938 1.00 40.41 363 VAL A N 1
ATOM 2711 C CA . VAL A 1 363 ? 7.381 -5.032 14.690 1.00 40.41 363 VAL A CA 1
ATOM 2712 C C . VAL A 1 363 ? 7.670 -6.526 14.704 1.00 40.41 363 VAL A C 1
ATOM 2714 O O . VAL A 1 363 ? 8.382 -7.003 15.583 1.00 40.41 363 VAL A O 1
ATOM 2717 N N . ALA A 1 364 ? 7.026 -7.283 13.816 1.00 39.47 364 ALA A N 1
ATOM 2718 C CA . ALA A 1 364 ? 7.458 -8.646 13.587 1.00 39.47 364 ALA A CA 1
ATOM 2719 C C . ALA A 1 364 ? 8.917 -8.528 13.154 1.00 39.47 364 ALA A C 1
ATOM 2721 O O . ALA A 1 364 ? 9.181 -7.946 12.099 1.00 39.47 364 ALA A O 1
ATOM 2722 N N . ASP A 1 365 ? 9.843 -9.007 13.983 1.00 30.31 365 ASP A N 1
ATOM 2723 C CA . ASP A 1 365 ? 11.176 -9.339 13.514 1.00 30.31 365 ASP A CA 1
ATOM 2724 C C . ASP A 1 365 ? 10.952 -10.255 12.308 1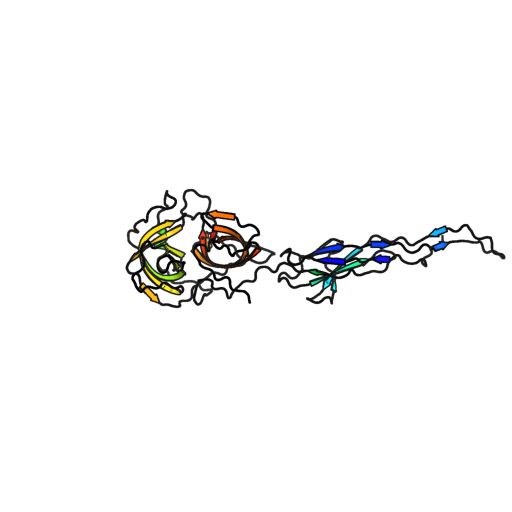.00 30.31 365 ASP A C 1
ATOM 2726 O O . ASP A 1 365 ? 10.500 -11.397 12.437 1.00 30.31 365 ASP A O 1
ATOM 2730 N N . LEU A 1 366 ? 11.116 -9.694 11.108 1.00 31.31 366 LEU A N 1
ATOM 2731 C CA . LEU A 1 366 ? 11.194 -10.494 9.902 1.00 31.31 366 LEU A CA 1
ATOM 2732 C C . LEU A 1 366 ? 12.411 -11.406 10.112 1.00 31.31 366 LEU A C 1
ATOM 2734 O O . LEU A 1 366 ? 13.463 -10.883 10.488 1.00 31.31 366 LEU A O 1
ATOM 2738 N N . PRO A 1 367 ? 12.265 -12.731 9.947 1.00 30.38 367 PRO A N 1
ATOM 2739 C CA . PRO A 1 367 ? 13.376 -13.658 10.120 1.00 30.38 367 PRO A CA 1
ATOM 2740 C C . PRO A 1 367 ? 14.565 -13.332 9.211 1.00 30.38 367 PRO A C 1
ATOM 2742 O O . PRO A 1 367 ? 14.339 -12.816 8.087 1.00 30.38 367 PRO A O 1
#

Solvent-accessible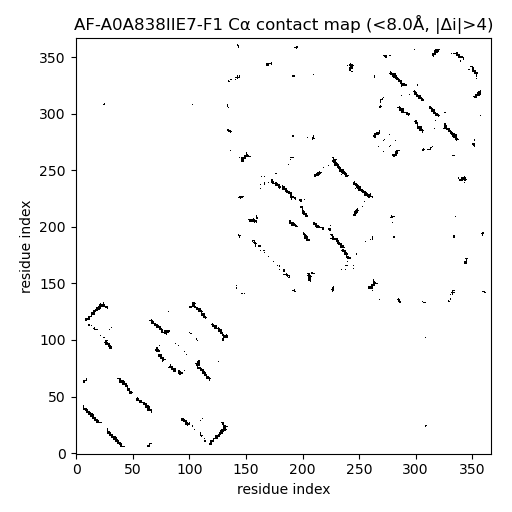 surface area (backbone atoms only — not comparable to full-atom values): 19816 Å² total; per-residue (Å²): 138,85,85,84,82,77,62,47,60,16,50,65,47,51,33,38,32,44,40,35,73,45,82,30,50,61,31,26,50,36,40,60,45,76,62,48,73,47,55,15,57,76,43,82,43,69,52,62,58,84,69,103,55,77,53,74,70,48,76,77,45,77,47,56,40,70,57,50,73,82,43,41,35,32,26,35,25,80,42,81,47,95,48,71,67,42,76,47,85,92,30,54,51,66,58,44,71,41,57,82,56,50,56,77,30,53,51,30,26,34,29,37,42,38,37,33,49,56,37,67,74,40,62,22,44,67,25,58,24,18,17,22,47,60,48,69,73,58,84,84,66,53,66,58,32,49,58,54,69,37,87,52,83,57,80,54,72,17,50,62,66,58,56,59,70,67,55,70,76,42,98,49,66,61,47,76,74,39,77,41,84,78,60,43,67,34,47,64,24,32,25,51,33,57,34,98,47,82,52,27,34,36,30,35,34,36,49,85,35,43,48,40,37,52,37,80,59,72,57,64,89,90,58,80,74,54,31,10,23,21,32,30,30,32,40,40,23,30,34,37,56,57,16,36,69,30,36,31,38,71,44,80,74,44,79,78,46,67,75,33,66,36,53,36,41,86,38,56,44,46,92,80,42,55,91,86,30,53,30,34,38,32,33,39,24,16,27,31,30,82,56,76,40,84,66,64,90,85,21,36,31,25,48,29,40,16,38,54,71,92,57,63,32,75,43,44,33,34,33,57,66,84,85,72,53,62,58,38,67,49,69,50,54,46,48,27,43,41,74,56,10,86,39,38,79,90,60,74,85,55,44,47,24,47,61,38,69,70,43,72,78,80,77,73,79,75,130

Sequence (367 aa):
QYLDLTPPRGSISAGSAVATKGDSSAQVALSLNGVSAQPGAEVDYQVRVRSGAHSQLSAVTRGRRAIGALSYQWERSSGTTNTNFSPLASATTALFNDATAPSNGDRRYYRNRISAANTDTVTSQSDYGFRTSGCAVNTSFFGEIGGIATTGAITQNANIAAVRNAILRANELEPPAQQISPAIQITNAIVIATSFRTNLQFWIQDSNSAIQLYLTQPLAIGIDIAVGQRVSFVATHSTVYSGQPQISSVSNFQVNSYDNPVPYIERTGQDITMNAHYYRNVRVSGQLGQTATACGGSSFCYDLTHGPASAPKTVVFRSASTSLTPGACVTFLGPVVAFPGPLDYLSAEPIPQLDTILYEWHVADLP